Protein AF-A0A7Z9JI64-F1 (afdb_monomer_lite)

Secondary structure (DSSP, 8-state):
-PPPTTTTTSS--HHHHHHHHHHHHHT-SSS---HHHHHHHHHHHHHHS-S-HHHHHHHHHIIIIIHHHHHHHHHHHHHHHHHHHHTHHHHHHHHHHHHHHHHHHHHTPPEEPTTT--EE---HHHHHHHHGGGT--TTHHHHHHHHHHHHHHHHHHHTPPP-TTSSHHHHHHHHHHHHHHHHHHHHHHHH-----HHHHHHHHHHHHHHHHHH---HHHHHHHHHHHHHHTSS--

Sequence (236 aa):
RDEVEDEGMTGISTRFILKSIDAALADSTKNMITPLSIRDSLIRQVKEQIVSPEDRKFYLQFLQKVLHEEYLSILEKEITKAFVSAYEEQAESLFDNYLDHAEAYVNNTTLKDRVTSEDMRADENFLTSIEEQIGIKGSAKNSFRADITSYMFSKLRRGDVIDWRSYGPLKEAIESKLVASVRDISRIVTKSKSRDNKQQKKFNAMVQTLIDTYGYNEESAEEVIKFASNNLWRDS

pLDDT: mean 83.98, std 11.07, range [40.91, 94.81]

Structure (mmCIF, N/CA/C/O backbone):
data_AF-A0A7Z9JI64-F1
#
_entry.id   AF-A0A7Z9JI64-F1
#
loop_
_atom_site.group_PDB
_atom_site.id
_atom_site.type_symbol
_atom_site.label_atom_id
_atom_site.label_alt_id
_atom_site.label_comp_id
_atom_site.label_asym_id
_atom_site.label_entity_id
_atom_site.label_seq_id
_atom_site.pdbx_PDB_ins_code
_atom_site.Cartn_x
_atom_site.Cartn_y
_atom_site.Cartn_z
_atom_site.occupancy
_atom_site.B_iso_or_equiv
_atom_site.auth_seq_id
_atom_site.auth_comp_id
_atom_site.auth_asym_id
_atom_site.auth_atom_id
_atom_site.pdbx_PDB_model_num
ATOM 1 N N . ARG A 1 1 ? -7.236 10.425 -38.024 1.00 47.78 1 ARG A N 1
ATOM 2 C CA . ARG A 1 1 ? -6.033 10.481 -37.165 1.00 47.78 1 ARG A CA 1
ATOM 3 C C . ARG A 1 1 ? -4.912 10.547 -38.176 1.00 47.78 1 ARG A C 1
ATOM 5 O O . ARG A 1 1 ? -4.723 9.555 -38.862 1.00 47.78 1 ARG A O 1
ATOM 12 N N . ASP A 1 2 ? -4.387 11.742 -38.412 1.00 44.44 2 ASP A N 1
ATOM 13 C CA . ASP A 1 2 ? -3.496 11.996 -39.544 1.00 44.44 2 ASP A CA 1
ATOM 14 C C . ASP A 1 2 ? -2.087 11.532 -39.169 1.00 44.44 2 ASP A C 1
ATOM 16 O O . ASP A 1 2 ? -1.545 11.980 -38.159 1.00 44.44 2 ASP A O 1
ATOM 20 N N . GLU A 1 3 ? -1.561 10.571 -39.929 1.00 49.16 3 GLU A N 1
ATOM 21 C CA . GLU A 1 3 ? -0.177 10.092 -39.831 1.00 49.16 3 GLU A CA 1
ATOM 22 C C . GLU A 1 3 ? 0.767 11.232 -40.242 1.00 49.16 3 GLU A C 1
ATOM 24 O O . GLU A 1 3 ? 0.522 11.933 -41.227 1.00 49.16 3 GLU A O 1
ATOM 29 N N . VAL A 1 4 ? 1.825 11.454 -39.462 1.00 64.06 4 VAL A N 1
ATOM 30 C CA . VAL A 1 4 ? 2.818 12.510 -39.722 1.00 64.06 4 VAL A CA 1
ATOM 31 C C . VAL A 1 4 ? 3.946 11.917 -40.572 1.00 64.06 4 VAL A C 1
ATOM 33 O O . VAL A 1 4 ? 4.384 10.808 -40.288 1.00 64.06 4 VAL A O 1
ATOM 36 N N . GLU A 1 5 ? 4.448 12.637 -41.586 1.00 61.31 5 GLU A N 1
ATOM 37 C CA . GLU A 1 5 ? 5.467 12.133 -42.541 1.00 61.31 5 GLU A CA 1
ATOM 38 C C . GLU A 1 5 ? 6.738 11.550 -41.883 1.00 61.31 5 GLU A C 1
ATOM 40 O O . GLU A 1 5 ? 7.368 10.667 -42.460 1.00 61.31 5 GLU A O 1
ATOM 45 N N . ASP A 1 6 ? 7.082 11.981 -40.664 1.00 61.41 6 ASP A N 1
ATOM 46 C CA . ASP A 1 6 ? 8.259 11.521 -39.908 1.00 61.41 6 ASP A CA 1
ATOM 47 C C . ASP A 1 6 ? 7.942 10.497 -38.793 1.00 61.41 6 ASP A C 1
ATOM 49 O O . ASP A 1 6 ? 8.811 10.156 -37.978 1.00 61.41 6 ASP A O 1
ATOM 53 N N . GLU A 1 7 ? 6.707 9.990 -38.714 1.00 54.41 7 GLU A N 1
ATOM 54 C CA . GLU A 1 7 ? 6.295 9.014 -37.700 1.00 54.41 7 GLU A CA 1
ATOM 55 C C . GLU A 1 7 ? 7.088 7.700 -37.854 1.00 54.41 7 GLU A C 1
ATOM 57 O O . GLU A 1 7 ? 6.952 6.958 -38.824 1.00 54.41 7 GLU A O 1
ATOM 62 N N . GLY A 1 8 ? 7.972 7.415 -36.891 1.00 60.91 8 GLY A N 1
ATOM 63 C CA . GLY A 1 8 ? 8.815 6.212 -36.882 1.00 60.91 8 GLY A CA 1
ATOM 64 C C . GLY A 1 8 ? 10.199 6.353 -37.533 1.00 60.91 8 GLY A C 1
ATOM 65 O O . GLY A 1 8 ? 10.969 5.392 -37.491 1.00 60.91 8 GLY A O 1
ATOM 66 N N . MET A 1 9 ? 10.562 7.527 -38.072 1.00 67.56 9 MET A N 1
ATOM 67 C CA . MET A 1 9 ? 11.924 7.792 -38.580 1.00 67.56 9 MET A CA 1
ATOM 68 C C . MET A 1 9 ? 12.928 8.167 -37.477 1.00 67.56 9 MET A C 1
ATOM 70 O O . MET A 1 9 ? 14.139 8.151 -37.698 1.00 67.56 9 MET A O 1
ATOM 74 N N . THR A 1 10 ? 12.439 8.483 -36.276 1.00 69.12 10 THR A N 1
ATOM 75 C CA . THR A 1 10 ? 13.252 8.827 -35.103 1.00 69.12 10 THR A CA 1
ATOM 76 C C . THR A 1 10 ? 12.830 7.998 -33.888 1.00 69.12 10 THR A C 1
ATOM 78 O O . THR A 1 10 ? 11.684 7.561 -33.778 1.00 69.12 10 THR A O 1
ATOM 81 N N . GLY A 1 11 ? 13.765 7.756 -32.966 1.00 75.62 11 GLY A N 1
ATOM 82 C CA . GLY A 1 11 ? 13.495 7.041 -31.717 1.00 75.62 11 GLY A CA 1
ATOM 83 C C . GLY A 1 11 ? 13.843 5.549 -31.734 1.00 75.62 11 GLY A C 1
ATOM 84 O O . GLY A 1 11 ? 14.705 5.078 -32.478 1.00 75.62 11 GLY A O 1
ATOM 85 N N . ILE A 1 12 ? 13.202 4.798 -30.839 1.00 82.56 12 ILE A N 1
ATOM 86 C CA . ILE A 1 12 ? 13.441 3.365 -30.648 1.00 82.56 12 ILE A CA 1
ATOM 87 C C . ILE A 1 12 ? 12.521 2.550 -31.561 1.00 82.56 12 ILE A C 1
ATOM 89 O O . ILE A 1 12 ? 11.302 2.683 -31.512 1.00 82.56 12 ILE A O 1
ATOM 93 N N . SER A 1 13 ? 13.105 1.651 -32.358 1.00 85.94 13 SER A N 1
ATOM 94 C CA . SER A 1 13 ? 12.326 0.756 -33.224 1.00 85.94 13 SER A CA 1
ATOM 95 C C . SER A 1 13 ? 11.484 -0.250 -32.426 1.00 85.94 13 SER A C 1
ATOM 97 O O . SER A 1 13 ? 11.919 -0.774 -31.399 1.00 85.94 13 SER A O 1
ATOM 99 N N . THR A 1 14 ? 10.322 -0.631 -32.953 1.00 85.94 14 THR A N 1
ATOM 100 C CA . THR A 1 14 ? 9.494 -1.717 -32.391 1.00 85.94 14 THR A CA 1
ATOM 101 C C . THR A 1 14 ? 10.257 -3.041 -32.300 1.00 85.94 14 THR A C 1
ATOM 103 O O . THR A 1 14 ? 10.120 -3.777 -31.325 1.00 85.94 14 THR A O 1
ATOM 106 N N . ARG A 1 15 ? 11.142 -3.318 -33.268 1.00 87.56 15 ARG A N 1
ATOM 107 C CA . ARG A 1 15 ? 12.036 -4.486 -33.255 1.00 87.56 15 ARG A CA 1
ATOM 108 C C . ARG A 1 15 ? 12.973 -4.490 -32.051 1.00 87.56 15 ARG A C 1
ATOM 110 O O . ARG A 1 15 ? 13.245 -5.554 -31.500 1.00 87.56 15 ARG A O 1
ATOM 117 N N . PHE A 1 16 ? 13.477 -3.323 -31.653 1.00 89.38 16 PHE A N 1
ATOM 118 C CA . PHE A 1 16 ? 14.296 -3.205 -30.452 1.00 89.38 16 PHE A CA 1
ATOM 119 C C . PHE A 1 16 ? 13.489 -3.588 -29.209 1.00 89.38 16 PHE A C 1
ATOM 121 O O . PHE A 1 16 ? 13.980 -4.372 -28.407 1.00 89.38 16 PHE A O 1
ATOM 128 N N . ILE A 1 17 ? 12.242 -3.118 -29.091 1.00 90.62 17 ILE A N 1
ATOM 129 C CA . ILE A 1 17 ? 11.358 -3.465 -27.966 1.00 90.62 17 ILE A CA 1
ATOM 130 C C . ILE A 1 17 ? 11.049 -4.967 -27.929 1.00 90.62 17 ILE A C 1
ATOM 132 O O . ILE A 1 17 ? 11.106 -5.571 -26.862 1.00 90.62 17 ILE A O 1
ATOM 136 N N . LEU A 1 18 ? 10.785 -5.595 -29.078 1.00 91.69 18 LEU A N 1
ATOM 137 C CA . LEU A 1 18 ? 10.570 -7.045 -29.144 1.00 91.69 18 LEU A CA 1
ATOM 138 C C . LEU A 1 18 ? 11.818 -7.816 -28.703 1.00 91.69 18 LEU A C 1
ATOM 140 O O . LEU A 1 18 ? 11.726 -8.686 -27.846 1.00 91.69 18 LEU A O 1
ATOM 144 N N . LYS A 1 19 ? 13.004 -7.420 -29.178 1.00 91.88 19 LYS A N 1
ATOM 145 C CA . LYS A 1 19 ? 14.276 -8.019 -28.747 1.00 91.88 19 LYS A CA 1
ATOM 146 C C . LYS A 1 19 ? 14.544 -7.798 -27.250 1.00 91.88 19 LYS A C 1
ATOM 148 O O . LYS A 1 19 ? 15.042 -8.695 -26.574 1.00 91.88 19 LYS A O 1
ATOM 153 N N . SER A 1 20 ? 14.202 -6.610 -26.746 1.00 91.75 20 SER A N 1
ATOM 154 C CA . SER A 1 20 ? 13.824 -6.273 -25.360 1.00 91.75 20 SER A CA 1
ATOM 155 C C . SER A 1 20 ? 13.262 -7.445 -24.568 1.00 91.75 20 SER A C 1
ATOM 157 O O . SER A 1 20 ? 13.879 -8.004 -23.656 1.00 91.75 20 SER A O 1
ATOM 159 N N . ILE A 1 21 ? 12.044 -7.781 -24.967 1.00 91.94 21 ILE A N 1
ATOM 160 C CA . ILE A 1 21 ? 11.158 -8.731 -24.310 1.00 91.94 21 ILE A CA 1
ATOM 161 C C . ILE A 1 21 ? 11.648 -10.165 -24.516 1.00 91.94 21 ILE A C 1
ATOM 163 O O . ILE A 1 21 ? 11.719 -10.913 -23.547 1.00 91.94 21 ILE A O 1
ATOM 167 N N . ASP A 1 22 ? 12.072 -10.531 -25.725 1.00 92.38 22 ASP A N 1
ATOM 168 C CA . ASP A 1 22 ? 12.595 -11.866 -26.035 1.00 92.38 22 ASP A CA 1
ATOM 169 C C . ASP A 1 22 ? 13.825 -12.202 -25.189 1.00 92.38 22 ASP A C 1
ATOM 171 O O . ASP A 1 22 ? 13.952 -13.309 -24.673 1.00 92.38 22 ASP A O 1
ATOM 175 N N . ALA A 1 23 ? 14.721 -11.232 -24.991 1.00 90.94 23 ALA A N 1
ATOM 176 C CA . ALA A 1 23 ? 15.869 -11.418 -24.113 1.00 90.94 23 ALA A CA 1
ATOM 177 C C . ALA A 1 23 ? 15.450 -11.560 -22.642 1.00 90.94 23 ALA A C 1
ATOM 179 O O . ALA A 1 23 ? 16.043 -12.356 -21.922 1.00 90.94 23 ALA A O 1
ATOM 180 N N . ALA A 1 24 ? 14.422 -10.828 -22.196 1.00 92.25 24 ALA A N 1
ATOM 181 C CA . ALA A 1 24 ? 13.887 -10.982 -20.842 1.00 92.25 24 ALA A CA 1
ATOM 182 C C . ALA A 1 24 ? 13.234 -12.361 -20.640 1.00 92.25 24 ALA A C 1
ATOM 184 O O . ALA A 1 24 ? 13.367 -12.946 -19.569 1.00 92.25 24 ALA A O 1
ATOM 185 N N . LEU A 1 25 ? 12.561 -12.888 -21.669 1.00 90.44 25 LEU A N 1
ATOM 186 C CA . LEU A 1 25 ? 11.998 -14.239 -21.679 1.00 90.44 25 LEU A CA 1
ATOM 187 C C . LEU A 1 25 ? 13.098 -15.302 -21.635 1.00 90.44 25 LEU A C 1
ATOM 189 O O . LEU A 1 25 ? 13.006 -16.233 -20.843 1.00 90.44 25 LEU A O 1
ATOM 193 N N . ALA A 1 26 ? 14.141 -15.152 -22.453 1.00 90.38 26 ALA A N 1
ATOM 194 C CA . ALA A 1 26 ? 15.251 -16.100 -22.521 1.00 90.38 26 ALA A CA 1
ATOM 195 C C . ALA A 1 26 ? 16.081 -16.148 -21.227 1.00 90.38 26 ALA A C 1
ATOM 197 O O . ALA A 1 26 ? 16.537 -17.219 -20.835 1.00 90.38 26 ALA A O 1
ATOM 198 N N . ASP A 1 27 ? 16.258 -15.003 -20.564 1.00 87.81 27 ASP A N 1
ATOM 199 C CA . ASP A 1 27 ? 16.985 -14.908 -19.294 1.00 87.81 27 ASP A CA 1
ATOM 200 C C . ASP A 1 27 ? 16.139 -15.336 -18.086 1.00 87.81 27 ASP A C 1
ATOM 202 O O . ASP A 1 27 ? 16.668 -15.478 -16.978 1.00 87.81 27 ASP A O 1
ATOM 206 N N . SER A 1 28 ? 14.827 -15.523 -18.263 1.00 86.81 28 SER A N 1
ATOM 207 C CA . SER A 1 28 ? 13.965 -15.890 -17.151 1.00 86.81 28 SER A CA 1
ATOM 208 C C . SER A 1 28 ? 14.228 -17.324 -16.702 1.00 86.81 28 SER A C 1
ATOM 210 O O . SER A 1 28 ? 14.106 -18.283 -17.460 1.00 86.81 28 SER A O 1
ATOM 212 N N . THR A 1 29 ? 14.569 -17.478 -15.424 1.00 82.75 29 THR A N 1
ATOM 213 C CA . THR A 1 29 ? 14.711 -18.789 -14.771 1.00 82.75 29 THR A CA 1
ATOM 214 C C . THR A 1 29 ? 13.368 -19.385 -14.360 1.00 82.75 29 THR A C 1
ATOM 216 O O . THR A 1 29 ? 13.291 -20.563 -14.013 1.00 82.75 29 THR A O 1
ATOM 219 N N . LYS A 1 30 ? 12.318 -18.565 -14.392 1.00 77.69 30 LYS A N 1
ATOM 220 C CA . LYS A 1 30 ? 10.943 -18.917 -14.064 1.00 77.69 30 LYS A CA 1
ATOM 221 C C . LYS A 1 30 ? 10.130 -18.907 -15.356 1.00 77.69 30 LYS A C 1
ATOM 223 O O . LYS A 1 30 ? 10.453 -18.172 -16.284 1.00 77.69 30 LYS A O 1
ATOM 228 N N . ASN A 1 31 ? 9.045 -19.671 -15.438 1.00 83.62 31 ASN A N 1
ATOM 229 C CA . ASN A 1 31 ? 8.198 -19.708 -16.641 1.00 83.62 31 ASN A CA 1
ATOM 230 C C . ASN A 1 31 ? 7.284 -18.464 -16.763 1.00 83.62 31 ASN A C 1
ATOM 232 O O . ASN A 1 31 ? 6.094 -18.569 -17.051 1.00 83.62 31 ASN A O 1
ATOM 236 N N . MET A 1 32 ? 7.827 -17.284 -16.460 1.00 87.12 32 MET A N 1
ATOM 237 C CA . MET A 1 32 ? 7.143 -15.996 -16.449 1.00 87.12 32 MET A CA 1
ATOM 238 C C . MET A 1 32 ? 8.140 -14.848 -16.637 1.00 87.12 32 MET A C 1
ATOM 240 O O . MET A 1 32 ? 9.331 -15.004 -16.382 1.00 87.12 32 MET A O 1
ATOM 244 N N . ILE A 1 33 ? 7.647 -13.674 -17.022 1.00 89.62 33 ILE A N 1
ATOM 245 C CA . ILE A 1 33 ? 8.402 -12.414 -17.011 1.00 89.62 33 ILE A CA 1
ATOM 246 C C . ILE A 1 33 ? 7.640 -11.375 -16.199 1.00 89.62 33 ILE A C 1
ATOM 248 O O . ILE A 1 33 ? 6.411 -11.388 -16.162 1.00 89.62 33 ILE A O 1
ATOM 252 N N . THR A 1 34 ? 8.371 -10.470 -15.557 1.00 88.44 34 THR A N 1
ATOM 253 C CA . THR A 1 34 ? 7.808 -9.391 -14.745 1.00 88.44 34 THR A CA 1
ATOM 254 C C . THR A 1 34 ? 8.159 -8.040 -15.376 1.00 88.44 34 THR A C 1
ATOM 256 O O . THR A 1 34 ? 9.132 -7.938 -16.130 1.00 88.44 34 THR A O 1
ATOM 259 N N . PRO A 1 35 ? 7.420 -6.957 -15.076 1.00 89.81 35 PRO A N 1
ATOM 260 C CA . PRO A 1 35 ? 7.798 -5.616 -15.534 1.00 89.81 35 PRO A CA 1
ATOM 261 C C . PRO A 1 35 ? 9.238 -5.231 -15.150 1.00 89.81 35 PRO A C 1
ATOM 263 O O . PRO A 1 35 ? 9.902 -4.490 -15.875 1.00 89.81 35 PRO A O 1
ATOM 266 N N . LEU A 1 36 ? 9.748 -5.789 -14.045 1.00 88.38 36 LEU A N 1
ATOM 267 C CA . LEU A 1 36 ? 11.132 -5.641 -13.601 1.00 88.38 36 LEU A CA 1
ATOM 268 C C . LEU A 1 36 ? 12.123 -6.286 -14.570 1.00 88.38 36 LEU A C 1
ATOM 270 O O . LEU A 1 36 ? 13.056 -5.614 -15.010 1.0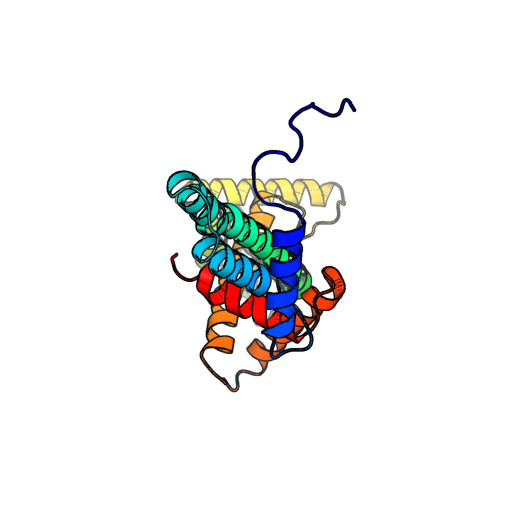0 88.38 36 LEU A O 1
ATOM 274 N N . SER A 1 37 ? 11.900 -7.548 -14.953 1.00 90.06 37 SER A N 1
ATOM 275 C CA . SER A 1 37 ? 12.798 -8.241 -15.883 1.00 90.06 37 SER A CA 1
ATOM 276 C C . SER A 1 37 ? 12.807 -7.582 -17.265 1.00 90.06 37 SER A C 1
ATOM 278 O O . SER A 1 37 ? 13.867 -7.434 -17.878 1.00 90.06 37 SER A O 1
ATOM 280 N N . ILE A 1 38 ? 11.652 -7.091 -17.729 1.00 92.50 38 ILE A N 1
ATOM 281 C CA . ILE A 1 38 ? 11.550 -6.325 -18.979 1.00 92.50 38 ILE A CA 1
ATOM 282 C C . ILE A 1 38 ? 12.340 -5.014 -18.876 1.00 92.50 38 ILE A C 1
ATOM 284 O O . ILE A 1 38 ? 13.138 -4.709 -19.765 1.00 92.50 38 ILE A O 1
ATOM 288 N N . ARG A 1 39 ? 12.161 -4.243 -17.794 1.00 92.69 39 ARG A N 1
ATOM 289 C CA . ARG A 1 39 ? 12.887 -2.983 -17.572 1.00 92.69 39 ARG A CA 1
ATOM 290 C C . ARG A 1 39 ? 14.399 -3.199 -17.535 1.00 92.69 39 ARG A C 1
ATOM 292 O O . ARG A 1 39 ? 15.131 -2.438 -18.167 1.00 92.69 39 ARG A O 1
ATOM 299 N N . ASP A 1 40 ? 14.870 -4.221 -16.831 1.00 91.81 40 ASP A N 1
ATOM 300 C CA . ASP A 1 40 ? 16.301 -4.513 -16.726 1.00 91.81 40 ASP A CA 1
ATOM 301 C C . ASP A 1 40 ? 16.888 -4.942 -18.078 1.00 91.81 40 ASP A C 1
ATOM 303 O O . ASP A 1 40 ? 17.967 -4.476 -18.463 1.00 91.81 40 ASP A O 1
ATOM 307 N N . SER A 1 41 ? 16.141 -5.737 -18.855 1.00 93.69 41 SER A N 1
ATOM 308 C CA . SER A 1 41 ? 16.514 -6.087 -20.229 1.00 93.69 41 SER A CA 1
ATOM 309 C C . SER A 1 41 ? 16.588 -4.853 -21.136 1.00 93.69 41 SER A C 1
ATOM 311 O O . SER A 1 41 ? 17.581 -4.680 -21.846 1.00 93.69 41 SER A O 1
ATOM 313 N N . LEU A 1 42 ? 15.604 -3.946 -21.064 1.00 93.75 42 LEU A N 1
ATOM 314 C CA . LEU A 1 42 ? 15.610 -2.678 -21.805 1.00 93.75 42 LEU A CA 1
ATOM 315 C C . LEU A 1 42 ? 16.832 -1.826 -21.440 1.00 93.75 42 LEU A C 1
ATOM 317 O O . LEU A 1 42 ? 17.543 -1.356 -22.325 1.00 93.75 42 LEU A O 1
ATOM 321 N N . ILE A 1 43 ? 17.131 -1.664 -20.147 1.00 93.38 43 ILE A N 1
ATOM 322 C CA . ILE A 1 43 ? 18.295 -0.893 -19.684 1.00 93.38 43 ILE A CA 1
ATOM 323 C C . ILE A 1 43 ? 19.598 -1.492 -20.222 1.00 93.38 43 ILE A C 1
ATOM 325 O O . ILE A 1 43 ? 20.474 -0.747 -20.669 1.00 93.38 43 ILE A O 1
ATOM 329 N N . ARG A 1 44 ? 19.748 -2.822 -20.181 1.00 92.81 44 ARG A N 1
ATOM 330 C CA . ARG A 1 44 ? 20.924 -3.512 -20.728 1.00 92.81 44 ARG A CA 1
ATOM 331 C C . ARG A 1 44 ? 21.058 -3.257 -22.229 1.00 92.81 44 ARG A C 1
ATOM 333 O O . ARG A 1 44 ? 22.118 -2.827 -22.673 1.00 92.81 44 ARG A O 1
ATOM 340 N N . GLN A 1 45 ? 19.983 -3.436 -22.992 1.00 91.44 45 GLN A N 1
ATOM 341 C CA . GLN A 1 45 ? 20.030 -3.276 -24.445 1.00 91.44 45 GLN A CA 1
ATOM 342 C C . GLN A 1 45 ? 20.250 -1.822 -24.879 1.00 91.44 45 GLN A C 1
ATOM 344 O O . GLN A 1 45 ? 20.990 -1.590 -25.831 1.00 91.44 45 GLN A O 1
ATOM 349 N N . VAL A 1 46 ? 19.708 -0.831 -24.159 1.00 91.94 46 VAL A N 1
ATOM 350 C CA . VAL A 1 46 ? 19.971 0.595 -24.441 1.00 91.94 46 VAL A CA 1
ATOM 351 C C . VAL A 1 46 ? 21.452 0.937 -24.239 1.00 91.94 46 VAL A C 1
ATOM 353 O O . VAL A 1 46 ? 22.010 1.730 -24.998 1.00 91.94 46 VAL A O 1
ATOM 356 N N . LYS A 1 47 ? 22.130 0.332 -23.251 1.00 89.56 47 LYS A N 1
ATOM 357 C CA . LYS A 1 47 ? 23.577 0.543 -23.039 1.00 89.56 47 LYS A CA 1
ATOM 358 C C . LYS A 1 47 ? 24.421 0.030 -24.206 1.00 89.56 47 LYS A C 1
ATOM 360 O O . LYS A 1 47 ? 25.451 0.631 -24.510 1.00 89.56 47 LYS A O 1
ATOM 365 N N . GLU A 1 48 ? 23.986 -1.056 -24.835 1.00 87.75 48 GLU A N 1
ATOM 366 C CA . GLU A 1 48 ? 24.666 -1.707 -25.961 1.00 87.75 48 GLU A CA 1
ATOM 367 C C . GLU A 1 48 ? 24.269 -1.116 -27.324 1.00 87.75 48 GLU A C 1
ATOM 369 O O . GLU A 1 48 ? 24.952 -1.338 -28.324 1.00 87.75 48 GLU A O 1
ATOM 374 N N . GLN A 1 49 ? 23.183 -0.344 -27.383 1.00 83.88 49 GLN A N 1
ATOM 375 C CA . GLN A 1 49 ? 22.650 0.201 -28.625 1.00 83.88 49 GLN A CA 1
ATOM 376 C C . GLN A 1 49 ? 23.560 1.278 -29.227 1.00 83.88 49 GLN A C 1
ATOM 378 O O . GLN A 1 49 ? 24.022 2.196 -28.546 1.00 83.88 49 GLN A O 1
ATOM 383 N N . ILE A 1 50 ? 23.761 1.219 -30.543 1.00 80.56 50 ILE A N 1
ATOM 384 C CA . ILE A 1 50 ? 24.479 2.246 -31.303 1.00 80.56 50 ILE A CA 1
ATOM 385 C C . ILE A 1 50 ? 23.507 3.401 -31.590 1.00 80.56 50 ILE A C 1
ATOM 387 O O . ILE A 1 50 ? 22.746 3.358 -32.550 1.00 80.56 50 ILE A O 1
ATOM 391 N N . VAL A 1 51 ? 23.508 4.406 -30.716 1.00 83.38 51 VAL A N 1
ATOM 392 C CA . VAL A 1 51 ? 22.752 5.669 -30.813 1.00 83.38 51 VAL A CA 1
ATOM 393 C C . VAL A 1 51 ? 23.648 6.819 -30.353 1.00 83.38 51 VAL A C 1
ATOM 395 O O . VAL A 1 51 ? 24.731 6.568 -29.812 1.00 83.38 51 VAL A O 1
ATOM 398 N N . SER A 1 52 ? 23.210 8.066 -30.547 1.00 87.94 52 SER A N 1
ATOM 399 C CA . SER A 1 52 ? 23.939 9.228 -30.033 1.00 87.94 52 SER A CA 1
ATOM 400 C C . SER A 1 52 ? 24.126 9.132 -28.503 1.00 87.94 52 SER A C 1
ATOM 402 O O . SER A 1 52 ? 23.277 8.557 -27.803 1.00 87.94 52 SER A O 1
ATOM 404 N N . PRO A 1 53 ? 25.236 9.651 -27.946 1.00 87.69 53 PRO A N 1
ATOM 405 C CA . PRO A 1 53 ? 25.439 9.704 -26.498 1.00 87.69 53 PRO A CA 1
ATOM 406 C C . PRO A 1 53 ? 24.305 10.430 -25.757 1.00 87.69 53 PRO A C 1
ATOM 408 O O . PRO A 1 53 ? 23.926 10.022 -24.655 1.00 87.69 53 PRO A O 1
ATOM 411 N N . GLU A 1 54 ? 23.754 11.476 -26.370 1.00 89.62 54 GLU A N 1
ATOM 412 C CA . GLU A 1 54 ? 22.646 12.277 -25.860 1.00 89.62 54 GLU A CA 1
ATOM 413 C C . GLU A 1 54 ? 21.364 11.443 -25.745 1.00 89.62 54 GLU A C 1
ATOM 415 O O . GLU A 1 54 ? 20.781 11.365 -24.658 1.00 89.62 54 GLU A O 1
ATOM 420 N N . ASP A 1 55 ? 20.978 10.742 -26.815 1.00 88.56 55 ASP A N 1
ATOM 421 C CA . ASP A 1 55 ? 19.780 9.894 -26.831 1.00 88.56 55 ASP A CA 1
ATOM 422 C C . ASP A 1 55 ? 19.923 8.723 -25.861 1.00 88.56 55 ASP A C 1
ATOM 424 O O . ASP A 1 55 ? 19.006 8.418 -25.098 1.00 88.56 55 ASP A O 1
ATOM 428 N N . ARG A 1 56 ? 21.106 8.092 -25.812 1.00 90.25 56 ARG A N 1
ATOM 429 C CA . ARG A 1 56 ? 21.379 7.009 -24.857 1.00 90.25 56 ARG A CA 1
ATOM 430 C C . ARG A 1 56 ? 21.164 7.477 -23.423 1.00 90.25 56 ARG A C 1
ATOM 432 O O . ARG A 1 56 ? 20.537 6.774 -22.629 1.00 90.25 56 ARG A O 1
ATOM 439 N N . LYS A 1 57 ? 21.696 8.652 -23.078 1.00 91.81 57 LYS A N 1
ATOM 440 C CA . LYS A 1 57 ? 21.543 9.236 -21.743 1.00 91.81 57 LYS A CA 1
ATOM 441 C C . LYS A 1 57 ? 20.074 9.520 -21.441 1.00 91.81 57 LYS A C 1
ATOM 443 O O . LYS A 1 57 ? 19.619 9.184 -20.348 1.00 91.81 57 LYS A O 1
ATOM 448 N N . PHE A 1 58 ? 19.344 10.081 -22.402 1.00 92.00 58 PHE A N 1
ATOM 449 C CA . PHE A 1 58 ? 17.917 10.352 -22.275 1.00 92.00 58 PHE A CA 1
ATOM 450 C C . PHE A 1 58 ? 17.105 9.070 -22.027 1.00 92.00 58 PHE A C 1
ATOM 452 O O . PHE A 1 58 ? 16.370 8.995 -21.042 1.00 92.00 58 PHE A O 1
ATOM 459 N N . TYR A 1 59 ? 17.293 8.022 -22.836 1.00 91.75 59 TYR A N 1
ATOM 460 C CA . TYR A 1 59 ? 16.583 6.749 -22.668 1.00 91.75 59 TYR A CA 1
ATOM 461 C C . TYR A 1 59 ? 16.904 6.070 -21.337 1.00 91.75 59 TYR A C 1
ATOM 463 O O . TYR A 1 59 ? 16.003 5.579 -20.656 1.00 91.75 59 TYR A O 1
ATOM 471 N N . LEU A 1 60 ? 18.176 6.066 -20.924 1.00 92.81 60 LEU A N 1
ATOM 472 C CA . LEU A 1 60 ? 18.562 5.504 -19.630 1.00 92.81 60 LEU A CA 1
ATOM 473 C C . LEU A 1 60 ? 17.935 6.278 -18.473 1.00 92.81 60 LEU A C 1
ATOM 475 O O . LEU A 1 60 ? 17.439 5.650 -17.541 1.00 92.81 60 LEU A O 1
ATOM 479 N N . GLN A 1 61 ? 17.913 7.610 -18.536 1.00 94.38 61 GLN A N 1
ATOM 480 C CA . GLN A 1 61 ? 17.249 8.433 -17.528 1.00 94.38 61 GLN A CA 1
ATOM 481 C C . GLN A 1 61 ? 15.746 8.137 -17.471 1.00 94.38 61 GLN A C 1
ATOM 483 O O . GLN A 1 61 ? 15.200 7.973 -16.380 1.00 94.38 61 GLN A O 1
ATOM 488 N N . PHE A 1 62 ? 15.088 8.024 -18.624 1.00 93.50 62 PHE A N 1
ATOM 489 C CA . PHE A 1 62 ? 13.669 7.694 -18.700 1.00 93.50 62 PHE A CA 1
ATOM 490 C C . PHE A 1 62 ? 13.367 6.326 -18.067 1.00 93.50 62 PHE A C 1
ATOM 492 O O . PHE A 1 62 ? 12.531 6.235 -17.171 1.00 93.50 62 PHE A O 1
ATOM 499 N N . LEU A 1 63 ? 14.091 5.272 -18.459 1.00 92.69 63 LEU A N 1
ATOM 500 C CA . LEU A 1 63 ? 13.882 3.914 -17.940 1.00 92.69 63 LEU A CA 1
ATOM 501 C C . LEU A 1 63 ? 14.236 3.785 -16.452 1.00 92.69 63 LEU A C 1
ATOM 503 O O . LEU A 1 63 ? 13.559 3.083 -15.696 1.00 92.69 63 LEU A O 1
ATOM 507 N N . GLN A 1 64 ? 15.324 4.425 -16.020 1.00 92.00 64 GLN A N 1
ATOM 508 C CA . GLN A 1 64 ? 15.816 4.281 -14.652 1.00 92.00 64 GLN A CA 1
ATOM 509 C C . GLN A 1 64 ? 15.024 5.111 -13.654 1.00 92.00 64 GLN A C 1
ATOM 511 O O . GLN A 1 64 ? 14.860 4.646 -12.529 1.00 92.00 64 GLN A O 1
ATOM 516 N N . LYS A 1 65 ? 14.539 6.288 -14.065 1.00 91.38 65 LYS A N 1
ATOM 517 C CA . LYS A 1 65 ? 13.831 7.224 -13.195 1.00 91.38 65 LYS A CA 1
ATOM 518 C C . LYS A 1 65 ? 12.332 7.229 -13.466 1.00 91.38 65 LYS A C 1
ATOM 520 O O . LYS A 1 65 ? 11.584 6.707 -12.655 1.00 91.38 65 LYS A O 1
ATOM 525 N N . VAL A 1 66 ? 11.908 7.741 -14.620 1.00 93.50 66 VAL A N 1
ATOM 526 C CA . VAL A 1 66 ? 10.484 7.989 -14.917 1.00 93.50 66 VAL A CA 1
ATOM 527 C C . VAL A 1 66 ? 9.676 6.692 -14.902 1.00 93.50 66 VAL A C 1
ATOM 529 O O . VAL A 1 66 ? 8.715 6.570 -14.153 1.00 93.50 66 VAL A O 1
ATOM 532 N N . LEU A 1 67 ? 10.105 5.687 -15.671 1.00 92.50 67 LEU A N 1
ATOM 533 C CA . LEU A 1 67 ? 9.421 4.391 -15.724 1.00 92.50 67 LEU A CA 1
ATOM 534 C C . LEU A 1 67 ? 9.449 3.671 -14.368 1.00 92.50 67 LEU A C 1
ATOM 536 O O . LEU A 1 67 ? 8.514 2.958 -14.018 1.00 92.50 67 LEU A O 1
ATOM 540 N N . HIS A 1 68 ? 10.534 3.836 -13.611 1.00 89.19 68 HIS A N 1
ATOM 541 C CA . HIS A 1 68 ? 10.680 3.210 -12.303 1.00 89.19 68 HIS A CA 1
ATOM 542 C C . HIS A 1 68 ? 9.745 3.828 -11.263 1.00 89.19 68 HIS A C 1
ATOM 544 O O . HIS A 1 68 ? 9.063 3.089 -10.565 1.00 89.19 68 HIS A O 1
ATOM 550 N N . GLU A 1 69 ? 9.691 5.159 -11.187 1.00 90.50 69 GLU A N 1
ATOM 551 C CA . GLU A 1 69 ? 8.790 5.902 -10.301 1.00 90.50 69 GLU A CA 1
ATOM 552 C C . GLU A 1 69 ? 7.322 5.582 -10.621 1.00 90.50 69 GLU A C 1
ATOM 554 O O . GLU A 1 69 ? 6.547 5.292 -9.710 1.00 90.50 69 GLU A O 1
ATOM 559 N N . GLU A 1 70 ? 6.955 5.527 -11.906 1.00 92.00 70 GLU A N 1
ATOM 560 C CA . GLU A 1 70 ? 5.596 5.159 -12.322 1.00 92.00 70 GLU A CA 1
ATOM 561 C C . GLU A 1 70 ? 5.247 3.721 -11.913 1.00 92.00 70 GLU A C 1
ATOM 563 O O . GLU A 1 70 ? 4.189 3.467 -11.336 1.00 92.00 70 GLU A O 1
ATOM 568 N N . TYR A 1 71 ? 6.162 2.773 -12.138 1.00 91.00 71 TYR A N 1
ATOM 569 C CA . TYR A 1 71 ? 5.956 1.387 -11.724 1.00 91.00 71 TYR A CA 1
ATOM 570 C C . TYR A 1 71 ? 5.817 1.250 -10.203 1.00 91.00 71 TYR A C 1
ATOM 572 O O . TYR A 1 71 ? 4.957 0.508 -9.733 1.00 91.00 71 TYR A O 1
ATOM 580 N N . LEU A 1 72 ? 6.612 1.991 -9.423 1.00 88.44 72 LEU A N 1
ATOM 581 C CA . LEU A 1 72 ? 6.472 2.023 -7.967 1.00 88.44 72 LEU A CA 1
ATOM 582 C C . LEU A 1 72 ? 5.089 2.541 -7.548 1.00 88.44 72 LEU A C 1
ATOM 584 O O . LEU A 1 72 ? 4.469 1.928 -6.684 1.00 88.44 72 LEU A O 1
ATOM 588 N N . SER A 1 73 ? 4.572 3.595 -8.190 1.00 87.88 73 SER A N 1
ATOM 589 C CA . SER A 1 73 ? 3.228 4.116 -7.899 1.00 87.88 73 SER A CA 1
ATOM 590 C C . SER A 1 73 ? 2.122 3.100 -8.205 1.00 87.88 73 SER A C 1
ATOM 592 O O . SER A 1 73 ? 1.157 2.987 -7.445 1.00 87.88 73 SER A O 1
ATOM 594 N N . ILE A 1 74 ? 2.251 2.343 -9.300 1.00 89.56 74 ILE A N 1
ATOM 595 C CA . ILE A 1 74 ? 1.316 1.259 -9.634 1.00 89.56 74 ILE A CA 1
ATOM 596 C C . ILE A 1 74 ? 1.367 0.181 -8.549 1.00 89.56 74 ILE A C 1
ATOM 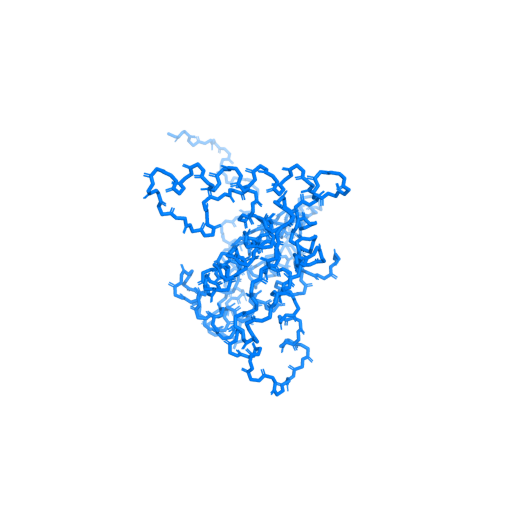598 O O . ILE A 1 74 ? 0.333 -0.151 -7.970 1.00 89.56 74 ILE A O 1
ATOM 602 N N . LEU A 1 75 ? 2.566 -0.306 -8.215 1.00 86.81 75 LEU A N 1
ATOM 603 C CA . LEU A 1 75 ? 2.742 -1.342 -7.199 1.00 86.81 75 LEU A CA 1
ATOM 604 C C . LEU A 1 75 ? 2.200 -0.929 -5.833 1.00 86.81 75 LEU A C 1
ATOM 606 O O . LEU A 1 75 ? 1.550 -1.729 -5.165 1.00 86.81 75 LEU A O 1
ATOM 610 N N . GLU A 1 76 ? 2.444 0.311 -5.415 1.00 83.38 76 GLU A N 1
ATOM 611 C CA . GLU A 1 76 ? 1.935 0.836 -4.153 1.00 83.38 76 GLU A CA 1
ATOM 612 C C . GLU A 1 76 ? 0.406 0.767 -4.099 1.00 83.38 76 GLU A C 1
ATOM 614 O O . GLU A 1 76 ? -0.153 0.270 -3.120 1.00 83.38 76 GLU A O 1
ATOM 619 N N . LYS A 1 77 ? -0.277 1.195 -5.167 1.00 82.94 77 LYS A N 1
ATOM 620 C CA . LYS A 1 77 ? -1.745 1.164 -5.254 1.00 82.94 77 LYS A CA 1
ATOM 621 C C . LYS A 1 77 ? -2.290 -0.261 -5.249 1.00 82.94 77 LYS A C 1
ATOM 623 O O . LYS A 1 77 ? -3.262 -0.534 -4.544 1.00 82.94 77 LYS A O 1
ATOM 628 N N . GLU A 1 78 ? -1.689 -1.160 -6.025 1.00 84.88 78 GLU A N 1
ATOM 629 C CA . GLU A 1 78 ? -2.139 -2.551 -6.129 1.00 84.88 78 GLU A CA 1
ATOM 630 C C . GLU A 1 78 ? -1.946 -3.309 -4.817 1.00 84.88 78 GLU A C 1
ATOM 632 O O . GLU A 1 78 ? -2.895 -3.904 -4.309 1.00 84.88 78 GLU A O 1
ATOM 637 N N . ILE A 1 79 ? -0.754 -3.224 -4.221 1.00 80.31 79 ILE A N 1
ATOM 638 C CA . ILE A 1 79 ? -0.441 -3.895 -2.955 1.00 80.31 79 ILE A CA 1
ATOM 639 C C . ILE A 1 79 ? -1.295 -3.325 -1.823 1.00 80.31 79 ILE A C 1
ATOM 641 O O . ILE A 1 79 ? -1.846 -4.093 -1.036 1.00 80.31 79 ILE A O 1
ATOM 645 N N . THR A 1 80 ? -1.456 -2.000 -1.755 1.00 76.44 80 THR A N 1
ATOM 646 C CA . THR A 1 80 ? -2.296 -1.357 -0.735 1.00 76.44 80 THR A CA 1
ATOM 647 C C . THR A 1 80 ? -3.736 -1.836 -0.835 1.00 76.44 80 THR A C 1
ATOM 649 O O . THR A 1 80 ? -4.320 -2.245 0.165 1.00 76.44 80 THR A O 1
ATOM 652 N N . LYS A 1 81 ? -4.312 -1.852 -2.039 1.00 77.62 81 LYS A N 1
ATOM 653 C CA . LYS A 1 81 ? -5.703 -2.266 -2.229 1.00 77.62 81 LYS A CA 1
ATOM 654 C C . LYS A 1 81 ? -5.898 -3.768 -2.006 1.00 77.62 81 LYS A C 1
ATOM 656 O O . LYS A 1 81 ? -6.847 -4.144 -1.323 1.00 77.62 81 LYS A O 1
ATOM 661 N N . ALA A 1 82 ? -4.990 -4.613 -2.499 1.00 77.56 82 ALA A N 1
ATOM 662 C CA . ALA A 1 82 ? -5.007 -6.049 -2.217 1.00 77.56 82 ALA A CA 1
ATOM 663 C C . ALA A 1 82 ? -4.922 -6.327 -0.707 1.00 77.56 82 ALA A C 1
ATOM 665 O O . ALA A 1 82 ? -5.615 -7.201 -0.182 1.00 77.56 82 ALA A O 1
ATOM 666 N N . PHE A 1 83 ? -4.112 -5.547 0.012 1.00 74.12 83 PHE A N 1
ATOM 667 C CA . PHE A 1 83 ? -4.023 -5.650 1.457 1.00 74.12 83 PHE A CA 1
ATOM 668 C C . PHE A 1 83 ? -5.312 -5.205 2.141 1.00 74.12 83 PHE A C 1
ATOM 670 O O . PHE A 1 83 ? -5.876 -5.961 2.915 1.00 74.12 83 PHE A O 1
ATOM 677 N N . VAL A 1 84 ? -5.829 -4.017 1.848 1.00 70.50 84 VAL A N 1
ATOM 678 C CA . VAL A 1 84 ? -7.075 -3.534 2.462 1.00 70.50 84 VAL A CA 1
ATOM 679 C C . VAL A 1 84 ? -8.207 -4.549 2.288 1.00 70.50 84 VAL A C 1
ATOM 681 O O . VAL A 1 84 ? -8.900 -4.852 3.254 1.00 70.50 84 VAL A O 1
ATOM 684 N N . SER A 1 85 ? -8.336 -5.160 1.107 1.00 72.62 85 SER A N 1
ATOM 685 C CA . SER A 1 85 ? -9.320 -6.222 0.871 1.00 72.62 85 SER A CA 1
ATOM 686 C C . SER A 1 85 ? -9.075 -7.478 1.715 1.00 72.62 85 SER A C 1
ATOM 688 O O . SER A 1 85 ? -10.019 -8.026 2.273 1.00 72.62 85 SER A O 1
ATOM 690 N N . ALA A 1 86 ? -7.825 -7.923 1.873 1.00 71.69 86 ALA A N 1
ATOM 691 C CA . ALA A 1 86 ? -7.503 -9.064 2.739 1.00 71.69 86 ALA A CA 1
ATOM 692 C C . ALA A 1 86 ? -7.691 -8.771 4.244 1.00 71.69 86 ALA A C 1
ATOM 694 O O . ALA A 1 86 ? -7.722 -9.698 5.054 1.00 71.69 86 ALA A O 1
ATOM 695 N N . TYR A 1 87 ? -7.773 -7.496 4.631 1.00 77.06 87 TYR A N 1
ATOM 696 C CA . TYR A 1 87 ? -7.781 -7.040 6.023 1.00 77.06 87 TYR A CA 1
ATOM 697 C C . TYR A 1 87 ? -9.010 -6.195 6.346 1.00 77.06 87 TYR A C 1
ATOM 699 O O . TYR A 1 87 ? -9.008 -5.474 7.339 1.00 77.06 87 TYR A O 1
ATOM 707 N N . GLU A 1 88 ? -10.071 -6.321 5.553 1.00 83.38 88 GLU A N 1
ATOM 708 C CA . GLU A 1 88 ? -11.310 -5.570 5.729 1.00 83.38 88 GLU A CA 1
ATOM 709 C C . GLU A 1 88 ? -11.906 -5.763 7.132 1.00 83.38 88 GLU A C 1
ATOM 711 O O . GLU A 1 88 ? -12.229 -4.784 7.793 1.00 83.38 88 GLU A O 1
ATOM 716 N N . GLU A 1 89 ? -11.918 -6.990 7.664 1.00 85.06 89 GLU A N 1
ATOM 717 C CA . GLU A 1 89 ? -12.360 -7.244 9.046 1.00 85.06 89 GLU A CA 1
ATOM 718 C C . GLU A 1 89 ? -11.493 -6.523 10.094 1.00 85.06 89 GLU A C 1
ATOM 720 O O . GLU A 1 89 ? -11.984 -6.063 11.124 1.00 85.06 89 GLU A O 1
ATOM 725 N N . GLN A 1 90 ? -10.183 -6.412 9.845 1.00 85.50 90 GLN A N 1
ATOM 726 C CA . GLN A 1 90 ? -9.276 -5.665 10.720 1.00 85.50 90 GLN A CA 1
ATOM 727 C C . GLN A 1 90 ? -9.487 -4.152 10.576 1.00 85.50 90 GLN A C 1
ATOM 729 O O . GLN A 1 90 ? -9.365 -3.444 11.573 1.00 85.50 90 GLN A O 1
ATOM 734 N N . ALA A 1 91 ? -9.813 -3.659 9.378 1.00 88.75 91 ALA A N 1
ATOM 735 C CA . ALA A 1 91 ? -10.164 -2.262 9.146 1.00 88.75 91 ALA A CA 1
ATOM 736 C C . ALA A 1 91 ? -11.450 -1.888 9.895 1.00 88.75 91 ALA A C 1
ATOM 738 O O . ALA A 1 91 ? -11.452 -0.896 10.620 1.00 88.75 91 ALA A O 1
ATOM 739 N N . GLU A 1 92 ? -12.484 -2.728 9.803 1.00 90.62 92 GLU A N 1
ATOM 740 C CA . GLU A 1 92 ? -13.749 -2.556 10.526 1.00 90.62 92 GLU A CA 1
ATOM 741 C C . GLU A 1 92 ? -13.520 -2.568 12.040 1.00 90.62 92 GLU A C 1
ATOM 743 O O . GLU A 1 92 ? -13.922 -1.650 12.746 1.00 90.62 92 GLU A O 1
ATOM 748 N N . SER A 1 93 ? -12.746 -3.535 12.545 1.00 90.81 93 SER A N 1
ATOM 749 C CA . SER A 1 93 ? -12.424 -3.589 13.972 1.00 90.81 93 SER A CA 1
ATOM 750 C C . SER A 1 93 ? -11.631 -2.372 14.460 1.00 90.81 93 SER A C 1
ATOM 752 O O . SER A 1 93 ? -11.814 -1.965 15.606 1.00 90.81 93 SER A O 1
ATOM 754 N N . LEU A 1 94 ? -10.721 -1.817 13.649 1.00 91.75 94 LEU A N 1
ATOM 755 C CA . LEU A 1 94 ? -9.987 -0.594 13.996 1.00 91.75 94 LEU A CA 1
ATOM 756 C C . LEU A 1 94 ? -10.905 0.626 13.985 1.00 91.75 94 LEU A C 1
ATOM 758 O O . LEU A 1 94 ? -10.761 1.494 14.844 1.00 91.75 94 LEU A O 1
ATOM 762 N N . PHE A 1 95 ? -11.822 0.681 13.023 1.00 93.62 95 PHE A N 1
ATOM 763 C CA . PHE A 1 95 ? -12.805 1.742 12.885 1.00 93.62 95 PHE A CA 1
ATOM 764 C C . PHE A 1 95 ? -13.766 1.774 14.074 1.00 93.62 95 PHE A C 1
ATOM 766 O O . PHE A 1 95 ? -13.855 2.804 14.738 1.00 93.62 95 PHE A O 1
ATOM 773 N N . ASP A 1 96 ? -14.396 0.644 14.400 1.00 92.00 96 ASP A N 1
ATOM 774 C CA . ASP A 1 96 ? -15.314 0.524 15.537 1.00 92.00 96 ASP A CA 1
ATOM 775 C C . ASP A 1 96 ? -14.620 0.913 16.843 1.00 92.00 96 ASP A C 1
ATOM 777 O O . ASP A 1 96 ? -15.108 1.752 17.598 1.00 92.00 96 ASP A O 1
ATOM 781 N N . ASN A 1 97 ? -13.417 0.372 17.068 1.00 92.38 97 ASN A N 1
ATOM 782 C CA . ASN A 1 97 ? -12.642 0.685 18.263 1.00 92.38 97 ASN A CA 1
ATOM 783 C C . ASN A 1 97 ? -12.270 2.176 18.328 1.00 92.38 97 ASN A C 1
ATOM 785 O O . ASN A 1 97 ? -12.250 2.773 19.402 1.00 92.38 97 ASN A O 1
ATOM 789 N N . TYR A 1 98 ? -11.971 2.800 17.184 1.00 94.62 98 TYR A N 1
ATOM 790 C CA . TYR A 1 98 ? -11.704 4.236 17.124 1.00 94.62 98 TYR A CA 1
ATOM 791 C C . TYR A 1 98 ? -12.946 5.052 17.482 1.00 94.62 98 TYR A C 1
ATOM 793 O O . TYR A 1 98 ? -12.822 6.000 18.255 1.00 94.62 98 TYR A O 1
ATOM 801 N N . LEU A 1 99 ? -14.126 4.691 16.968 1.00 92.81 99 LEU A N 1
ATOM 802 C CA . LEU A 1 99 ? -15.374 5.382 17.291 1.00 92.81 99 LEU A CA 1
ATOM 803 C C . LEU A 1 99 ? -15.708 5.288 18.779 1.00 92.81 99 LEU A C 1
ATOM 805 O O . LEU A 1 99 ? -15.968 6.322 19.392 1.00 92.81 99 LEU A O 1
ATOM 809 N N . ASP A 1 100 ? -15.610 4.093 19.362 1.00 91.25 100 ASP A N 1
ATOM 810 C CA . ASP A 1 100 ? -15.850 3.867 20.789 1.00 91.25 100 ASP A CA 1
ATOM 811 C C . ASP A 1 100 ? -14.930 4.763 21.641 1.00 91.25 100 ASP A C 1
ATOM 813 O O . ASP A 1 100 ? -15.378 5.535 22.495 1.00 91.25 100 ASP A O 1
ATOM 817 N N . HIS A 1 101 ? -13.620 4.732 21.373 1.00 93.12 101 HIS A N 1
ATOM 818 C CA . HIS A 1 101 ? -12.653 5.561 22.094 1.00 93.12 101 HIS A CA 1
ATOM 819 C C . HIS A 1 101 ? -12.836 7.064 21.843 1.00 93.12 101 HIS A C 1
ATOM 821 O O . HIS A 1 101 ? -12.672 7.854 22.776 1.00 93.12 101 HIS A O 1
ATOM 827 N N . ALA A 1 102 ? -13.179 7.482 20.624 1.00 93.56 102 ALA A N 1
ATOM 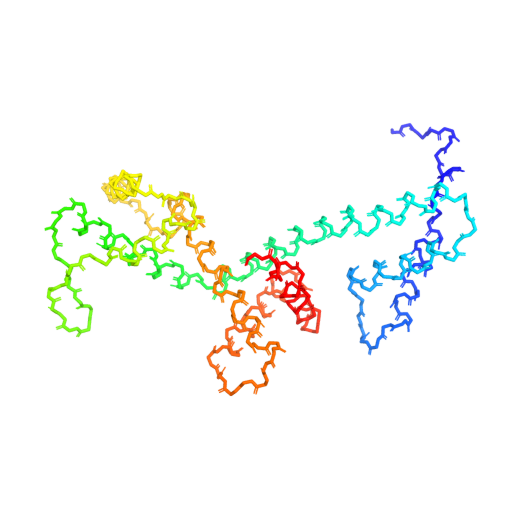828 C CA . ALA A 1 102 ? -13.391 8.888 20.294 1.00 93.56 102 ALA A CA 1
ATOM 829 C C . ALA A 1 102 ? -14.646 9.441 20.981 1.00 93.56 102 ALA A C 1
ATOM 831 O O . ALA A 1 102 ? -14.593 10.533 21.551 1.00 93.56 102 ALA A O 1
ATOM 832 N N . GLU A 1 103 ? -15.741 8.678 20.999 1.00 91.19 103 GLU A N 1
ATOM 833 C CA . GLU A 1 103 ? -16.968 9.048 21.700 1.00 91.19 103 GLU A CA 1
ATOM 834 C C . GLU A 1 103 ? -16.715 9.185 23.203 1.00 91.19 103 GLU A C 1
ATOM 836 O O . GLU A 1 103 ? -17.063 10.207 23.803 1.00 91.19 103 GLU A O 1
ATOM 841 N N . ALA A 1 104 ? -16.046 8.196 23.801 1.00 91.25 104 ALA A N 1
ATOM 842 C CA . ALA A 1 104 ? -15.699 8.219 25.216 1.00 91.25 104 ALA A CA 1
ATOM 843 C C . ALA A 1 104 ? -14.814 9.416 25.587 1.00 91.25 104 ALA A C 1
ATOM 845 O O . ALA A 1 104 ? -15.012 10.046 26.628 1.00 91.25 104 ALA A O 1
ATOM 846 N N . TYR A 1 105 ? -13.878 9.777 24.705 1.00 92.19 105 TYR A N 1
ATOM 847 C CA . TYR A 1 105 ? -13.028 10.951 24.876 1.00 92.19 105 TYR A CA 1
ATOM 848 C C . TYR A 1 105 ? -13.829 12.259 24.823 1.00 92.19 105 TYR A C 1
ATOM 850 O O . TYR A 1 105 ? -13.679 13.114 25.694 1.00 92.19 105 TYR A O 1
ATOM 858 N N . VAL A 1 106 ? -14.698 12.422 23.820 1.00 90.69 106 VAL A N 1
ATOM 859 C CA . VAL A 1 106 ? -15.479 13.655 23.614 1.00 90.69 106 VAL A CA 1
ATOM 860 C C . VAL A 1 106 ? -16.526 13.846 24.715 1.00 90.69 106 VAL A C 1
ATOM 862 O O . VAL A 1 106 ? -16.702 14.958 25.215 1.00 90.69 106 VAL A O 1
ATOM 865 N N . ASN A 1 107 ? -17.190 12.766 25.129 1.00 88.88 107 ASN A N 1
ATOM 866 C CA . ASN A 1 107 ? -18.262 12.805 26.123 1.00 88.88 107 ASN A CA 1
ATOM 867 C C . ASN A 1 107 ? -17.762 12.682 27.573 1.00 88.88 107 ASN A C 1
ATOM 869 O O . ASN A 1 107 ? -18.568 12.781 28.497 1.00 88.88 107 ASN A O 1
ATOM 873 N N . ASN A 1 108 ? -16.454 12.491 27.791 1.00 86.94 108 ASN A N 1
ATOM 874 C CA . ASN A 1 108 ? -15.869 12.165 29.099 1.00 86.94 108 ASN A CA 1
ATOM 875 C C . ASN A 1 108 ? -16.562 10.969 29.782 1.00 86.94 108 ASN A C 1
ATOM 877 O O . ASN A 1 108 ? -16.779 10.969 30.997 1.00 86.94 108 ASN A O 1
ATOM 881 N N . THR A 1 109 ? -16.927 9.955 28.997 1.00 87.81 109 THR A N 1
ATOM 882 C CA . THR A 1 109 ? -17.558 8.722 29.480 1.00 87.81 109 THR A CA 1
ATOM 883 C C . THR A 1 109 ? -16.548 7.580 29.561 1.00 87.81 109 THR A C 1
ATOM 885 O O . THR A 1 109 ? -15.445 7.642 29.014 1.00 87.81 109 THR A O 1
ATOM 888 N N . THR A 1 110 ? -16.906 6.532 30.300 1.00 85.50 110 THR A N 1
ATOM 889 C CA . THR A 1 110 ? -16.141 5.285 30.350 1.00 85.50 110 THR A CA 1
ATOM 890 C C . THR A 1 110 ? -16.686 4.294 29.330 1.00 85.50 110 THR A C 1
ATOM 892 O O . THR A 1 110 ? -17.889 4.234 29.075 1.00 85.50 110 THR A O 1
ATOM 895 N N . LEU A 1 111 ? -15.784 3.513 28.747 1.00 82.50 111 LEU A N 1
ATOM 896 C CA . LEU A 1 111 ? -16.110 2.351 27.930 1.00 82.50 111 LEU A CA 1
ATOM 897 C C . LEU A 1 111 ? -16.114 1.113 28.809 1.00 82.50 111 LEU A C 1
ATOM 899 O O . LEU A 1 111 ? -15.436 1.077 29.833 1.00 82.50 111 LEU A O 1
ATOM 903 N N . LYS A 1 112 ? -16.829 0.076 28.384 1.00 78.62 112 LYS A N 1
ATOM 904 C CA . LYS A 1 112 ? -16.722 -1.239 29.011 1.00 78.62 112 LYS A CA 1
ATOM 905 C C . LYS A 1 112 ? -15.768 -2.115 28.227 1.00 78.62 112 LYS A C 1
ATOM 907 O O . LYS A 1 112 ? -15.951 -2.295 27.024 1.00 78.62 112 LYS A O 1
ATOM 912 N N . ASP A 1 113 ? -14.802 -2.703 28.922 1.00 76.25 113 ASP A N 1
ATOM 913 C CA . ASP A 1 113 ? -13.959 -3.740 28.341 1.00 76.25 113 ASP A CA 1
ATOM 914 C C . ASP A 1 113 ? -14.829 -4.911 27.852 1.00 76.25 113 ASP A C 1
ATOM 916 O O . ASP A 1 113 ? -15.646 -5.450 28.605 1.00 76.25 113 ASP A O 1
ATOM 920 N N . ARG A 1 114 ? -14.639 -5.348 26.603 1.00 70.00 114 ARG A N 1
ATOM 921 C CA . ARG A 1 114 ? -15.356 -6.507 26.045 1.00 70.00 114 ARG A CA 1
ATOM 922 C C . ARG A 1 114 ? -15.012 -7.825 26.752 1.00 70.00 114 ARG A C 1
ATOM 924 O O . ARG A 1 114 ? -15.791 -8.770 26.670 1.00 70.00 114 ARG A O 1
ATOM 931 N N . VAL A 1 115 ? -13.862 -7.904 27.416 1.00 71.75 115 VAL A N 1
ATOM 932 C CA . VAL A 1 115 ? -13.343 -9.102 28.085 1.00 71.75 115 VAL A CA 1
ATOM 933 C C . VAL A 1 115 ? -13.606 -9.055 29.585 1.00 71.75 115 VAL A C 1
ATOM 935 O O . VAL A 1 115 ? -14.126 -10.021 30.139 1.00 71.75 115 VAL A O 1
ATOM 938 N N . THR A 1 116 ? -13.259 -7.952 30.253 1.00 76.81 116 THR A N 1
ATOM 939 C CA . THR A 1 116 ? -13.354 -7.858 31.722 1.00 76.81 116 THR A CA 1
ATOM 940 C C . THR A 1 116 ? -14.653 -7.217 32.206 1.00 76.81 116 THR A C 1
ATOM 942 O O . THR A 1 116 ? -14.992 -7.350 33.379 1.00 76.81 116 THR A O 1
ATOM 945 N N . SER A 1 117 ? -15.418 -6.566 31.316 1.00 78.06 117 SER A N 1
ATOM 946 C CA . SER A 1 117 ? -16.586 -5.737 31.663 1.00 78.06 117 SER A CA 1
ATOM 947 C C . SER A 1 117 ? -16.281 -4.589 32.636 1.00 78.06 117 SER A C 1
ATOM 949 O O . SER A 1 117 ? -17.209 -4.014 33.208 1.00 78.06 117 SER A O 1
ATOM 951 N N . GLU A 1 118 ? -15.002 -4.253 32.820 1.00 81.38 118 GLU A N 1
ATOM 952 C CA . GLU A 1 118 ? -14.561 -3.148 33.667 1.00 81.38 118 GLU A CA 1
ATOM 953 C C . GLU A 1 118 ? -14.674 -1.812 32.931 1.00 81.38 118 GLU A C 1
ATOM 955 O O . GLU A 1 118 ? -14.561 -1.743 31.702 1.00 81.38 118 GLU A O 1
ATOM 960 N N . ASP A 1 119 ? -14.887 -0.746 33.702 1.00 82.19 119 ASP A N 1
ATOM 961 C CA . ASP A 1 119 ? -14.903 0.615 33.180 1.00 82.19 119 ASP A CA 1
ATOM 962 C C . ASP A 1 119 ? -13.476 1.051 32.827 1.00 82.19 119 ASP A C 1
ATOM 964 O O . ASP A 1 119 ? -12.609 1.195 33.692 1.00 82.19 119 ASP A O 1
ATOM 968 N N . MET A 1 120 ? -13.243 1.305 31.545 1.00 84.12 120 MET A N 1
ATOM 969 C CA . MET A 1 120 ? -11.991 1.831 31.014 1.00 84.12 120 MET A CA 1
ATOM 970 C C . MET A 1 120 ? -12.182 3.243 30.461 1.00 84.12 120 MET A C 1
ATOM 972 O O . MET A 1 120 ? -13.261 3.633 30.013 1.00 84.12 120 MET A O 1
ATOM 976 N N . ARG A 1 121 ? -11.112 4.038 30.487 1.00 86.50 121 ARG A N 1
ATOM 977 C CA . ARG A 1 121 ? -11.086 5.349 29.826 1.00 86.50 121 ARG A CA 1
ATOM 978 C C . ARG A 1 121 ? -10.733 5.192 28.349 1.00 86.50 121 ARG A C 1
ATOM 980 O O . ARG A 1 121 ? -10.167 4.178 27.950 1.00 86.50 121 ARG A O 1
ATOM 987 N N . ALA A 1 122 ? -11.038 6.219 27.559 1.00 89.81 122 ALA A N 1
ATOM 988 C CA . ALA A 1 122 ? -10.593 6.300 26.174 1.00 89.81 122 ALA A CA 1
ATOM 989 C C . ALA A 1 122 ? -9.066 6.144 26.071 1.00 89.81 122 ALA A C 1
ATOM 991 O O . ALA A 1 122 ? -8.319 6.810 26.792 1.00 89.81 122 ALA A O 1
ATOM 992 N N . ASP A 1 123 ? -8.603 5.286 25.160 1.00 91.69 123 ASP A N 1
ATOM 993 C CA . ASP A 1 123 ? -7.179 5.124 24.889 1.00 91.69 123 ASP A CA 1
ATOM 994 C C . ASP A 1 123 ? -6.700 6.230 23.937 1.00 91.69 123 ASP A C 1
ATOM 996 O O . ASP A 1 123 ? -6.748 6.125 22.709 1.00 91.69 123 ASP A O 1
ATOM 1000 N N . GLU A 1 124 ? -6.225 7.329 24.521 1.00 91.94 124 GLU A N 1
ATOM 1001 C CA . GLU A 1 124 ? -5.696 8.468 23.768 1.00 91.94 124 GLU A CA 1
ATOM 1002 C C . GLU A 1 124 ? -4.445 8.131 22.950 1.00 91.94 124 GLU A C 1
ATOM 1004 O O . GLU A 1 124 ? -4.192 8.782 21.928 1.00 91.94 124 GLU A O 1
ATOM 1009 N N . ASN A 1 125 ? -3.667 7.130 23.379 1.00 92.62 125 ASN A N 1
ATOM 1010 C CA . ASN A 1 125 ? -2.485 6.683 22.648 1.00 92.62 125 ASN A CA 1
ATOM 1011 C C . ASN A 1 125 ? -2.913 5.947 21.381 1.00 92.62 125 ASN A C 1
ATOM 1013 O O . ASN A 1 125 ? -2.369 6.211 20.307 1.00 92.62 125 ASN A O 1
ATOM 1017 N N . PHE A 1 126 ? -3.920 5.076 21.485 1.00 92.88 126 PHE A N 1
ATOM 1018 C CA . PHE A 1 126 ? -4.514 4.407 20.334 1.00 92.88 126 PHE A CA 1
ATOM 1019 C C . PHE A 1 126 ? -5.091 5.415 19.332 1.00 92.88 126 PHE A C 1
ATOM 1021 O O . PHE A 1 126 ? -4.683 5.386 18.166 1.00 92.88 126 PHE A O 1
ATOM 1028 N N . LEU A 1 127 ? -5.943 6.345 19.790 1.00 93.81 127 LEU A N 1
ATOM 1029 C CA . LEU A 1 127 ? -6.541 7.399 18.953 1.00 93.81 127 LEU A CA 1
ATOM 1030 C C . LEU A 1 127 ? -5.464 8.213 18.225 1.00 93.81 127 LEU A C 1
ATOM 1032 O O . LEU A 1 127 ? -5.483 8.343 17.000 1.00 93.81 127 LEU A O 1
ATOM 1036 N N . THR A 1 128 ? -4.461 8.670 18.977 1.00 94.19 128 THR A N 1
ATOM 1037 C CA . THR A 1 128 ? -3.297 9.384 18.445 1.00 94.19 128 THR A CA 1
ATOM 1038 C C . THR A 1 128 ? -2.581 8.579 17.361 1.00 94.19 128 THR A C 1
ATOM 1040 O O . THR A 1 128 ? -2.197 9.129 16.331 1.00 94.19 128 THR A O 1
ATOM 1043 N N . SER A 1 129 ? -2.411 7.272 17.568 1.00 92.94 129 SER A N 1
ATOM 1044 C CA . SER A 1 129 ? -1.659 6.413 16.654 1.00 92.94 129 SER A CA 1
ATOM 1045 C C . SER A 1 129 ? -2.320 6.229 15.281 1.00 92.94 129 SER A C 1
ATOM 1047 O O . SER A 1 129 ? -1.625 5.809 14.347 1.00 92.94 129 SER A O 1
ATOM 1049 N N . ILE A 1 130 ? -3.628 6.496 15.178 1.00 93.12 130 ILE A N 1
ATOM 1050 C CA . ILE A 1 130 ? -4.410 6.527 13.934 1.00 93.12 130 ILE A CA 1
ATOM 1051 C C . ILE A 1 130 ? -4.391 7.944 13.351 1.00 93.12 130 ILE A C 1
ATOM 1053 O O . ILE A 1 130 ? -4.013 8.130 12.200 1.00 93.12 130 ILE A O 1
ATOM 1057 N N . GLU A 1 131 ? -4.706 8.957 14.159 1.00 94.56 131 GLU A N 1
ATOM 1058 C CA . GLU A 1 131 ? -4.770 10.372 13.753 1.00 94.56 131 GLU A CA 1
ATOM 1059 C C . GLU A 1 131 ? -3.461 10.881 13.135 1.00 94.56 131 GLU A C 1
ATOM 1061 O O . GLU A 1 131 ? -3.455 11.608 12.139 1.00 94.56 131 GLU A O 1
ATOM 1066 N N . GLU A 1 132 ? -2.326 10.463 13.690 1.00 93.31 132 GLU A N 1
ATOM 1067 C CA . GLU A 1 132 ? -1.016 10.885 13.203 1.00 93.31 132 GLU A CA 1
ATOM 1068 C C . GLU A 1 132 ? -0.662 10.300 11.830 1.00 93.31 132 GLU A C 1
ATOM 1070 O O . GLU A 1 132 ? 0.190 10.877 11.151 1.00 93.31 132 GLU A O 1
ATOM 1075 N N . GLN A 1 133 ? -1.338 9.233 11.378 1.00 88.75 133 GLN A N 1
ATOM 1076 C CA . GLN A 1 133 ? -1.123 8.653 10.043 1.00 88.75 133 GLN A CA 1
ATOM 1077 C C . GLN A 1 133 ? -1.510 9.610 8.911 1.00 88.75 133 GLN A C 1
ATOM 1079 O O . GLN A 1 133 ? -0.950 9.525 7.822 1.00 88.75 133 GLN A O 1
ATOM 1084 N N . ILE A 1 134 ? -2.433 10.537 9.181 1.00 90.81 134 ILE A N 1
ATOM 1085 C CA . ILE A 1 134 ? -2.856 11.603 8.259 1.00 90.81 134 ILE A CA 1
ATOM 1086 C C . ILE A 1 134 ? -2.374 12.986 8.722 1.00 90.81 134 ILE A C 1
ATOM 1088 O O . ILE A 1 134 ? -2.875 14.020 8.290 1.00 90.81 134 ILE A O 1
ATOM 1092 N N . GLY A 1 135 ? -1.388 13.022 9.625 1.00 90.81 135 GLY A N 1
ATOM 1093 C CA . GLY A 1 135 ? -0.743 14.259 10.062 1.00 90.81 135 GLY A CA 1
ATOM 1094 C C . GLY A 1 135 ? -1.540 15.100 11.063 1.00 90.81 135 GLY A C 1
ATOM 1095 O O . GLY A 1 135 ? -1.144 16.235 11.335 1.00 90.81 135 GLY A O 1
ATOM 1096 N N . ILE A 1 136 ? -2.614 14.572 11.658 1.00 91.56 136 ILE A N 1
ATOM 1097 C CA . ILE A 1 136 ? -3.392 15.298 12.669 1.00 91.56 136 ILE A CA 1
ATOM 1098 C C . ILE A 1 136 ? -2.633 15.293 13.998 1.00 91.56 136 ILE A C 1
ATOM 1100 O O . ILE A 1 136 ? -2.388 14.252 14.608 1.00 91.56 136 ILE A O 1
ATOM 1104 N N . LYS A 1 137 ? -2.236 16.486 14.453 1.00 92.19 137 LYS A N 1
ATOM 1105 C CA . LYS A 1 137 ? -1.375 16.679 15.628 1.00 92.19 137 LYS A CA 1
ATOM 1106 C C . LYS A 1 137 ? -1.890 17.786 16.543 1.00 92.19 137 LYS A C 1
ATOM 1108 O O . LYS A 1 137 ? -2.616 18.684 16.120 1.00 92.19 137 LYS A O 1
ATOM 1113 N N . GLY A 1 138 ? -1.464 17.738 17.805 1.00 90.44 138 GLY A N 1
ATOM 1114 C CA . GLY A 1 138 ? -1.777 18.766 18.799 1.00 90.44 138 GLY A CA 1
ATOM 1115 C C . GLY A 1 138 ? -3.282 18.951 19.002 1.00 90.44 138 GLY A C 1
ATOM 1116 O O . GLY A 1 138 ? -4.023 17.977 19.107 1.00 90.44 138 GLY A O 1
ATOM 1117 N N . SER A 1 139 ? -3.731 20.206 19.035 1.00 88.31 139 SER A N 1
ATOM 1118 C CA . SER A 1 139 ? -5.136 20.567 19.268 1.00 88.31 139 SER A CA 1
ATOM 1119 C C . SER A 1 139 ? -6.093 20.104 18.166 1.00 88.31 139 SER A C 1
ATOM 1121 O O . SER A 1 139 ? -7.281 19.945 18.439 1.00 88.31 139 SER A O 1
ATOM 1123 N N . ALA A 1 140 ? -5.599 19.830 16.952 1.00 91.88 140 ALA A N 1
ATOM 1124 C CA . ALA A 1 140 ? -6.428 19.351 15.845 1.00 91.88 140 ALA A CA 1
ATOM 1125 C C . ALA A 1 140 ? -7.037 17.962 16.113 1.00 91.88 140 ALA A C 1
ATOM 1127 O O . ALA A 1 140 ? -8.089 17.646 15.563 1.00 91.88 140 ALA A O 1
ATOM 1128 N N . LYS A 1 141 ? -6.425 17.160 17.000 1.00 93.44 141 LYS A N 1
ATOM 1129 C CA . LYS A 1 141 ? -6.949 15.847 17.414 1.00 93.44 141 LYS A CA 1
ATOM 1130 C C . LYS A 1 141 ? -8.337 15.970 18.044 1.00 93.44 141 LYS A C 1
ATOM 1132 O O . LYS A 1 141 ? -9.234 15.199 17.725 1.00 93.44 141 LYS A O 1
ATOM 1137 N N . ASN A 1 142 ? -8.537 16.982 18.886 1.00 92.88 142 ASN A N 1
ATOM 1138 C CA . ASN A 1 142 ? -9.799 17.173 19.601 1.00 92.88 142 ASN A CA 1
ATOM 1139 C C . ASN A 1 142 ? -10.938 17.526 18.644 1.00 92.88 142 ASN A C 1
ATOM 1141 O O . ASN A 1 142 ? -12.017 16.944 18.737 1.00 92.88 142 ASN A O 1
ATOM 1145 N N . SER A 1 143 ? -10.685 18.440 17.703 1.00 93.56 143 SER A N 1
ATOM 1146 C CA . SER A 1 143 ? -11.666 18.797 16.676 1.00 93.56 143 SER A CA 1
ATOM 1147 C C . SER A 1 143 ? -11.985 17.599 15.786 1.00 93.56 143 SER A C 1
ATOM 1149 O O . SER A 1 143 ? -13.152 17.289 15.590 1.00 93.56 143 SER A O 1
ATOM 1151 N N . PHE A 1 144 ? -10.966 16.853 15.350 1.00 94.81 144 PHE A N 1
ATOM 1152 C CA . PHE A 1 144 ? -11.157 15.664 14.520 1.00 94.81 144 PHE A CA 1
ATOM 1153 C C . PHE A 1 144 ? -12.042 14.601 15.188 1.00 94.81 144 PHE A C 1
ATOM 1155 O O . PHE A 1 144 ? -12.987 14.108 14.571 1.00 94.81 144 PHE A O 1
ATOM 1162 N N . ARG A 1 145 ? -11.790 14.295 16.469 1.00 94.75 145 ARG A N 1
ATOM 1163 C CA . ARG A 1 145 ? -12.605 13.353 17.256 1.00 94.75 145 ARG A CA 1
ATOM 1164 C C . ARG A 1 145 ? -14.055 13.823 17.382 1.00 94.75 145 ARG A C 1
ATOM 1166 O O . ARG A 1 145 ? -14.977 13.026 17.201 1.00 94.75 145 ARG A O 1
ATOM 1173 N N . ALA A 1 146 ? -14.267 15.110 17.663 1.00 93.06 146 ALA A N 1
ATOM 1174 C CA . ALA A 1 146 ? -15.601 15.694 17.793 1.00 93.06 146 ALA A CA 1
ATOM 1175 C C . ALA A 1 146 ? -16.374 15.698 16.461 1.00 93.06 146 ALA A C 1
ATOM 1177 O O . ALA A 1 146 ? -17.564 15.364 16.438 1.00 93.06 146 ALA A O 1
ATOM 1178 N N . ASP A 1 147 ? -15.697 16.021 15.358 1.00 93.50 147 ASP A N 1
ATOM 1179 C CA . ASP A 1 147 ? -16.276 16.068 14.015 1.00 93.50 147 ASP A CA 1
ATOM 1180 C C . ASP A 1 147 ? -16.707 14.673 13.548 1.00 93.50 147 ASP A C 1
ATOM 1182 O O . ASP A 1 147 ? -17.843 14.498 13.098 1.00 93.50 147 ASP A O 1
ATOM 1186 N N . ILE A 1 148 ? -15.844 13.663 13.726 1.00 92.81 148 ILE A N 1
ATOM 1187 C CA . ILE A 1 148 ? -16.161 12.263 13.401 1.00 92.81 148 ILE A CA 1
ATOM 1188 C C . ILE A 1 148 ? -17.367 11.790 14.197 1.00 92.81 148 ILE A C 1
ATOM 1190 O O . ILE A 1 148 ? -18.332 11.298 13.613 1.00 92.81 148 ILE A O 1
ATOM 1194 N N . THR A 1 149 ? -17.329 11.970 15.517 1.00 91.19 149 THR A N 1
ATOM 1195 C CA . THR A 1 149 ? -18.395 11.527 16.420 1.00 91.19 149 THR A CA 1
ATOM 1196 C C . THR A 1 149 ? -19.728 12.158 16.008 1.00 91.19 149 THR A C 1
ATOM 1198 O O . THR A 1 149 ? -20.727 11.467 15.810 1.00 91.19 149 THR A O 1
ATOM 1201 N N . SER A 1 150 ? -19.736 13.469 15.751 1.00 91.25 150 SER A N 1
ATOM 1202 C CA . SER A 1 150 ? -20.927 14.202 15.305 1.00 91.25 150 SER A CA 1
ATOM 1203 C C . SER A 1 150 ? -21.452 13.722 13.948 1.00 91.25 150 SER A C 1
ATOM 1205 O O . SER A 1 150 ? -22.667 13.568 13.763 1.00 91.25 150 SER A O 1
ATOM 1207 N N . TYR A 1 151 ? -20.554 13.468 12.994 1.00 92.12 151 TYR A N 1
ATOM 1208 C CA . TYR A 1 151 ? -20.899 12.967 11.667 1.00 92.12 151 TYR A CA 1
ATOM 1209 C C . TYR A 1 151 ? -21.483 11.544 11.728 1.00 92.12 151 TYR A C 1
ATOM 1211 O O . 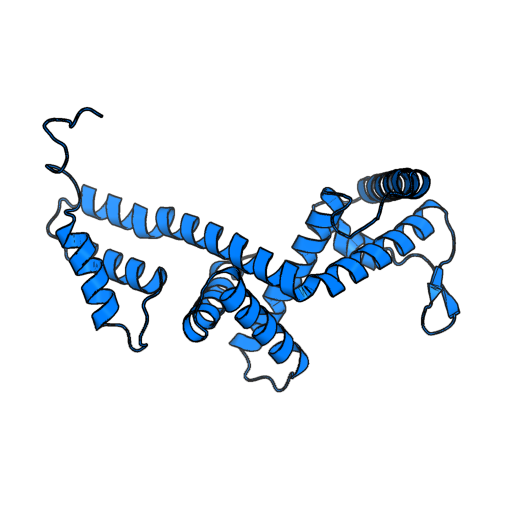TYR A 1 151 ? -22.524 11.283 11.116 1.00 92.12 151 TYR A O 1
ATOM 1219 N N . MET A 1 152 ? -20.891 10.656 12.530 1.00 90.81 152 MET A N 1
ATOM 1220 C CA . MET A 1 152 ? -21.381 9.293 12.759 1.00 90.81 152 MET A CA 1
ATOM 1221 C C . MET A 1 152 ? -22.754 9.285 13.433 1.00 90.81 152 MET A C 1
ATOM 1223 O O . MET A 1 152 ? -23.677 8.650 12.925 1.00 90.81 152 MET A O 1
ATOM 1227 N N . PHE A 1 153 ? -22.952 10.078 14.491 1.00 87.94 153 PHE A N 1
ATOM 1228 C CA . PHE A 1 153 ? -24.267 10.234 15.126 1.00 87.94 153 PHE A CA 1
ATOM 1229 C C . PHE A 1 153 ? -25.337 10.727 14.145 1.00 87.94 153 PHE A C 1
ATOM 1231 O O . PHE A 1 153 ? -26.495 10.312 14.211 1.00 87.94 153 PHE A O 1
ATOM 1238 N N . SER A 1 154 ? -24.966 11.622 13.226 1.00 90.81 154 SER A N 1
ATOM 1239 C CA . SER A 1 154 ? -25.861 12.112 12.176 1.00 90.81 154 SER A CA 1
ATOM 1240 C C . SER A 1 154 ? -26.283 10.999 11.211 1.00 90.81 154 SER A C 1
ATOM 1242 O O . SER A 1 154 ? -27.465 10.917 10.876 1.00 90.81 154 SER A O 1
ATOM 1244 N N . LYS A 1 155 ? -25.352 10.125 10.799 1.00 90.31 155 LYS A N 1
ATOM 1245 C CA . LYS A 1 155 ? -25.648 8.934 9.981 1.00 90.31 155 LYS A CA 1
ATOM 1246 C C . LYS A 1 155 ? -26.512 7.918 10.725 1.00 90.31 155 LYS A C 1
ATOM 1248 O O . LYS A 1 155 ? -27.536 7.494 10.195 1.00 90.31 155 LYS A O 1
ATOM 1253 N N . LEU A 1 156 ? -26.163 7.606 11.972 1.00 88.50 156 LEU A N 1
ATOM 1254 C CA . LEU A 1 156 ? -26.900 6.642 12.790 1.00 88.50 156 LEU A CA 1
ATOM 1255 C C . LEU A 1 156 ? -28.368 7.058 12.966 1.00 88.50 156 LEU A C 1
ATOM 1257 O O . LEU A 1 156 ? -29.271 6.242 12.808 1.00 88.50 156 LEU A O 1
ATOM 1261 N N . ARG A 1 157 ? -28.631 8.353 13.205 1.00 89.56 157 ARG A N 1
ATOM 1262 C CA . ARG A 1 157 ? -30.001 8.893 13.311 1.00 89.56 157 ARG A CA 1
ATOM 1263 C C . ARG A 1 157 ? -30.815 8.789 12.022 1.00 89.56 157 ARG A C 1
ATOM 1265 O O . ARG A 1 157 ? -32.040 8.781 12.093 1.00 89.56 157 ARG A O 1
ATOM 1272 N N . ARG A 1 158 ? -30.162 8.744 10.859 1.00 91.88 158 ARG A N 1
ATOM 1273 C CA . ARG A 1 158 ? -30.826 8.530 9.565 1.00 91.88 158 ARG A CA 1
ATOM 1274 C C . ARG A 1 158 ? -31.084 7.052 9.264 1.00 91.88 158 ARG A C 1
ATOM 1276 O O . ARG A 1 158 ? -31.783 6.765 8.300 1.00 91.88 158 ARG A O 1
ATOM 1283 N N . GLY A 1 159 ? -30.566 6.137 10.087 1.00 87.12 159 GLY A N 1
ATOM 1284 C CA . GLY A 1 159 ? -30.612 4.700 9.821 1.00 87.12 159 GLY A CA 1
ATOM 1285 C C . GLY A 1 159 ? -29.643 4.264 8.720 1.00 87.12 159 GLY A C 1
ATOM 1286 O O . GLY A 1 159 ? -29.830 3.195 8.143 1.00 87.12 159 GLY A O 1
ATOM 1287 N N . ASP A 1 160 ? -28.633 5.085 8.412 1.00 89.56 160 ASP A N 1
ATOM 1288 C CA . ASP A 1 160 ? -27.601 4.734 7.439 1.00 89.56 160 ASP A CA 1
ATOM 1289 C C . ASP A 1 160 ? -26.717 3.612 8.012 1.00 89.56 160 ASP A C 1
ATOM 1291 O O . ASP A 1 160 ? -26.377 3.623 9.197 1.00 89.56 160 ASP A O 1
ATOM 1295 N N . VAL A 1 161 ? -26.298 2.671 7.162 1.00 85.81 161 VAL A N 1
ATOM 1296 C CA . VAL A 1 161 ? -25.272 1.688 7.534 1.00 85.81 161 VAL A CA 1
ATOM 1297 C C . VAL A 1 161 ? -23.943 2.424 7.708 1.00 85.81 161 VAL A C 1
ATOM 1299 O O . VAL A 1 161 ? -23.543 3.215 6.846 1.00 85.81 161 VAL A O 1
ATOM 1302 N N . ILE A 1 162 ? -23.293 2.189 8.845 1.00 88.19 162 ILE A N 1
ATOM 1303 C CA . ILE A 1 162 ? -21.967 2.713 9.157 1.00 88.19 162 ILE A CA 1
ATOM 1304 C C . ILE A 1 162 ? -20.974 1.577 8.937 1.00 88.19 162 ILE A C 1
ATOM 1306 O O . ILE A 1 162 ? -21.162 0.491 9.472 1.00 88.19 162 ILE A O 1
ATOM 1310 N N . ASP A 1 163 ? -19.959 1.857 8.132 1.00 89.62 163 ASP A N 1
ATOM 1311 C CA . ASP A 1 163 ? -18.834 0.974 7.837 1.00 89.62 163 ASP A CA 1
ATOM 1312 C C . ASP A 1 163 ? -17.521 1.764 7.916 1.00 89.62 163 ASP A C 1
ATOM 1314 O O . ASP A 1 163 ? -17.523 3.004 7.923 1.00 89.62 163 ASP A O 1
ATOM 1318 N N . TRP A 1 164 ? -16.379 1.075 7.889 1.00 90.00 164 TRP A N 1
ATOM 1319 C CA . TRP A 1 164 ? -15.061 1.719 7.930 1.00 90.00 164 TRP A CA 1
ATOM 1320 C C . TRP A 1 164 ? -14.796 2.719 6.790 1.00 90.00 164 TRP A C 1
ATOM 1322 O O . TRP A 1 164 ? -13.901 3.564 6.871 1.00 90.00 164 TRP A O 1
ATOM 1332 N N . ARG A 1 165 ? -15.590 2.654 5.715 1.00 89.62 165 ARG A N 1
ATOM 1333 C CA . ARG A 1 165 ? -15.501 3.516 4.526 1.00 89.62 165 ARG A CA 1
ATOM 1334 C C . ARG A 1 165 ? -16.347 4.780 4.653 1.00 89.62 165 ARG A C 1
ATOM 1336 O O . ARG A 1 165 ? -16.240 5.674 3.812 1.00 89.62 165 ARG A O 1
ATOM 1343 N N . SER A 1 166 ? -17.174 4.878 5.691 1.00 89.56 166 SER A N 1
ATOM 1344 C CA . SER A 1 166 ? -18.186 5.921 5.829 1.00 89.56 166 SER A CA 1
ATOM 1345 C C . SER A 1 166 ? -17.625 7.317 6.074 1.00 89.56 166 SER A C 1
ATOM 1347 O O . SER A 1 166 ? -18.350 8.286 5.848 1.00 89.56 166 SER A O 1
ATOM 1349 N N . TYR A 1 167 ? -16.367 7.445 6.503 1.00 90.69 167 TYR A N 1
ATOM 1350 C CA . TYR A 1 167 ? -15.710 8.733 6.713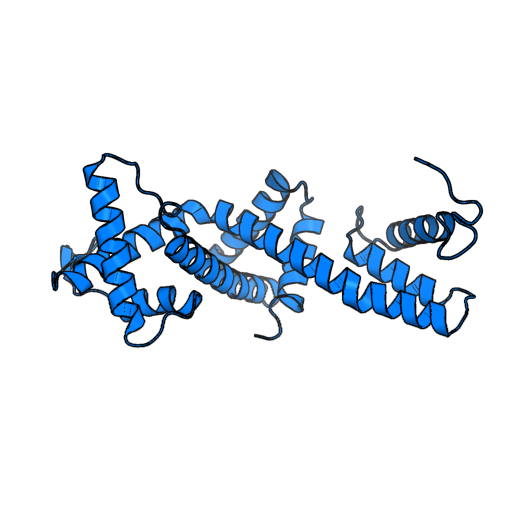 1.00 90.69 167 TYR A CA 1
ATOM 1351 C C . TYR A 1 167 ? -14.325 8.761 6.063 1.00 90.69 167 TYR A C 1
ATOM 1353 O O . TYR A 1 167 ? -13.400 8.110 6.538 1.00 90.69 167 TYR A O 1
ATOM 1361 N N . GLY A 1 168 ? -14.185 9.545 4.988 1.00 91.00 168 GLY A N 1
ATOM 1362 C CA . GLY A 1 168 ? -12.981 9.589 4.147 1.00 91.00 168 GLY A CA 1
ATOM 1363 C C . GLY A 1 168 ? -11.667 9.777 4.920 1.00 91.00 168 GLY A C 1
ATOM 1364 O O . GLY A 1 168 ? -10.786 8.934 4.788 1.00 91.00 168 GLY A O 1
ATOM 1365 N N . PRO A 1 169 ? -11.537 10.796 5.788 1.00 92.75 169 PRO A N 1
ATOM 1366 C CA . PRO A 1 169 ? -10.293 11.003 6.531 1.00 92.75 169 PRO A CA 1
ATOM 1367 C C . PRO A 1 169 ? -9.927 9.853 7.485 1.00 92.75 169 PRO A C 1
ATOM 1369 O O . PRO A 1 169 ? -8.763 9.475 7.583 1.00 92.75 169 PRO A O 1
ATOM 1372 N N . LEU A 1 170 ? -10.904 9.263 8.187 1.00 92.56 170 LEU A N 1
ATOM 1373 C CA . LEU A 1 170 ? -10.641 8.128 9.086 1.00 92.56 170 LEU A CA 1
ATOM 1374 C C . LEU A 1 170 ? -10.313 6.866 8.287 1.00 92.56 170 LEU A C 1
ATOM 1376 O O . LEU A 1 170 ? -9.414 6.120 8.664 1.00 92.56 170 LEU A O 1
ATOM 1380 N N . LYS A 1 171 ? -10.986 6.671 7.151 1.00 91.81 171 LYS A N 1
ATOM 1381 C CA . LYS A 1 171 ? -10.674 5.616 6.192 1.00 91.81 171 LYS A CA 1
ATOM 1382 C C . LYS A 1 171 ? -9.208 5.706 5.748 1.00 91.81 171 LYS A C 1
ATOM 1384 O O . LYS A 1 171 ? -8.489 4.722 5.869 1.00 91.81 171 LYS A O 1
ATOM 1389 N N . GLU A 1 172 ? -8.745 6.880 5.317 1.00 90.00 172 GLU A N 1
ATOM 1390 C CA . GLU A 1 172 ? -7.345 7.106 4.916 1.00 90.00 172 GLU A CA 1
ATOM 1391 C C . GLU A 1 172 ? -6.361 6.844 6.066 1.00 90.00 172 GLU A C 1
ATOM 1393 O O . GLU A 1 172 ? -5.317 6.218 5.872 1.00 90.00 172 GLU A O 1
ATOM 1398 N N . ALA A 1 173 ? -6.702 7.264 7.287 1.00 91.62 173 ALA A N 1
ATOM 1399 C CA . ALA A 1 173 ? -5.882 7.013 8.468 1.00 91.62 173 ALA A CA 1
ATOM 1400 C C . ALA A 1 173 ? -5.753 5.516 8.790 1.00 91.62 173 ALA A C 1
ATOM 1402 O O . ALA A 1 173 ? -4.658 5.040 9.105 1.00 91.62 173 ALA A O 1
ATOM 1403 N N . ILE A 1 174 ? -6.851 4.764 8.677 1.00 90.75 174 ILE A N 1
ATOM 1404 C CA . ILE A 1 174 ? -6.873 3.312 8.879 1.00 90.75 174 ILE A CA 1
ATOM 1405 C C . ILE A 1 174 ? -6.111 2.599 7.758 1.00 90.75 174 ILE A C 1
ATOM 1407 O O . ILE A 1 174 ? -5.286 1.740 8.060 1.00 90.75 174 ILE A O 1
ATOM 1411 N N . GLU A 1 175 ? -6.310 2.975 6.490 1.00 86.75 175 GLU A N 1
ATOM 1412 C CA . GLU A 1 175 ? -5.555 2.421 5.355 1.00 86.75 175 GLU A CA 1
ATOM 1413 C C . GLU A 1 175 ? -4.050 2.644 5.542 1.00 86.75 175 GLU A C 1
ATOM 1415 O O . GLU A 1 175 ? -3.271 1.697 5.447 1.00 86.75 175 GLU A O 1
ATOM 1420 N N . SER A 1 176 ? -3.641 3.859 5.908 1.00 85.69 176 SER A N 1
ATOM 1421 C CA . SER A 1 176 ? -2.238 4.197 6.168 1.00 85.69 176 SER A CA 1
ATOM 1422 C C . SER A 1 176 ? -1.659 3.399 7.348 1.00 85.69 176 SER A C 1
ATOM 1424 O O . SER A 1 176 ? -0.573 2.817 7.245 1.00 85.69 176 SER A O 1
ATOM 1426 N N . LYS A 1 177 ? -2.419 3.245 8.444 1.00 86.25 177 LYS A N 1
ATOM 1427 C CA . LYS A 1 177 ? -2.026 2.400 9.586 1.00 86.25 177 LYS A CA 1
ATOM 1428 C C . LYS A 1 177 ? -1.831 0.939 9.181 1.00 86.25 177 LYS A C 1
ATOM 1430 O O . LYS A 1 177 ? -0.871 0.290 9.606 1.00 86.25 177 LYS A O 1
ATOM 1435 N N . LEU A 1 178 ? -2.762 0.420 8.389 1.00 83.31 178 LEU A N 1
ATOM 1436 C CA . LEU A 1 178 ? -2.754 -0.945 7.888 1.00 83.31 178 LEU A CA 1
ATOM 1437 C C . LEU A 1 178 ? -1.544 -1.175 6.977 1.00 83.31 178 LEU A C 1
ATOM 1439 O O . LEU A 1 178 ? -0.798 -2.122 7.220 1.00 83.31 178 LEU A O 1
ATOM 1443 N N . VAL A 1 179 ? -1.272 -0.263 6.037 1.00 77.00 179 VAL A N 1
ATOM 1444 C CA . VAL A 1 179 ? -0.084 -0.279 5.162 1.00 77.00 179 VAL A CA 1
ATOM 1445 C C . VAL A 1 179 ? 1.218 -0.249 5.965 1.00 77.00 179 VAL A C 1
ATOM 1447 O O . VAL A 1 179 ? 2.131 -1.030 5.689 1.00 77.00 179 VAL A O 1
ATOM 1450 N N . ALA A 1 180 ? 1.307 0.576 7.011 1.00 77.25 180 ALA A N 1
ATOM 1451 C CA . ALA A 1 180 ? 2.472 0.583 7.895 1.00 77.25 180 ALA A CA 1
ATOM 1452 C C . ALA A 1 180 ? 2.697 -0.789 8.563 1.00 77.25 180 ALA A C 1
ATOM 1454 O O . ALA A 1 180 ? 3.836 -1.246 8.670 1.00 77.25 180 ALA A O 1
ATOM 1455 N N . SER A 1 181 ? 1.624 -1.495 8.937 1.00 73.81 181 SER A N 1
ATOM 1456 C CA . SER A 1 181 ? 1.717 -2.866 9.451 1.00 73.81 181 SER A CA 1
ATOM 1457 C C . SER A 1 181 ? 2.179 -3.871 8.381 1.00 73.81 181 SER A C 1
ATOM 1459 O O . SER A 1 181 ? 2.947 -4.783 8.700 1.00 73.81 181 SER A O 1
ATOM 1461 N N . VAL A 1 182 ? 1.794 -3.689 7.108 1.00 68.88 182 VAL A N 1
ATOM 1462 C CA . VAL A 1 182 ? 2.280 -4.506 5.969 1.00 68.88 182 VAL A CA 1
ATOM 1463 C C . VAL A 1 182 ? 3.777 -4.415 5.826 1.00 68.88 182 VAL A C 1
ATOM 1465 O O . VAL A 1 182 ? 4.448 -5.438 5.678 1.00 68.88 182 VAL A O 1
ATOM 1468 N N . ARG A 1 183 ? 4.302 -3.190 5.873 1.00 68.75 183 ARG A N 1
ATOM 1469 C CA . ARG A 1 183 ? 5.733 -2.931 5.760 1.00 68.75 183 ARG A CA 1
ATOM 1470 C C . ARG A 1 183 ? 6.518 -3.781 6.751 1.00 68.75 183 ARG A C 1
ATOM 1472 O O . ARG A 1 183 ? 7.538 -4.371 6.390 1.00 68.75 183 ARG A O 1
ATOM 1479 N N . ASP A 1 184 ? 6.020 -3.874 7.975 1.00 71.19 184 ASP A N 1
ATOM 1480 C CA . ASP A 1 184 ? 6.663 -4.645 9.027 1.00 71.19 184 ASP A CA 1
ATOM 1481 C C . ASP A 1 184 ? 6.521 -6.156 8.788 1.00 71.19 184 ASP A C 1
ATOM 1483 O O . ASP A 1 184 ? 7.523 -6.871 8.851 1.00 71.19 184 ASP A O 1
ATOM 1487 N N . ILE A 1 185 ? 5.334 -6.645 8.405 1.00 69.38 185 ILE A N 1
ATOM 1488 C CA . ILE A 1 185 ? 5.106 -8.068 8.082 1.00 69.38 185 ILE A CA 1
ATOM 1489 C C . ILE A 1 185 ? 5.996 -8.517 6.914 1.00 69.38 185 ILE A C 1
ATOM 1491 O O . ILE A 1 185 ? 6.697 -9.524 7.016 1.00 69.38 185 ILE A O 1
ATOM 1495 N N . SER A 1 186 ? 6.014 -7.756 5.820 1.00 66.88 186 SER A N 1
ATOM 1496 C CA . SER A 1 186 ? 6.787 -8.074 4.620 1.00 66.88 186 SER A CA 1
ATOM 1497 C C . SER A 1 186 ? 8.288 -8.116 4.904 1.00 66.88 186 SER A C 1
ATOM 1499 O O . SER A 1 186 ? 8.974 -9.055 4.490 1.00 66.88 186 SER A O 1
ATOM 1501 N N . ARG A 1 187 ? 8.819 -7.150 5.669 1.00 68.75 187 ARG A N 1
ATOM 1502 C CA . ARG A 1 187 ? 10.232 -7.151 6.083 1.00 68.75 187 ARG A CA 1
ATOM 1503 C C . ARG A 1 187 ? 10.581 -8.370 6.935 1.00 68.75 187 ARG A C 1
ATOM 1505 O O . ARG A 1 187 ? 11.683 -8.897 6.794 1.00 68.75 187 ARG A O 1
ATOM 1512 N N . ILE A 1 188 ? 9.684 -8.810 7.819 1.00 64.88 188 ILE A N 1
ATOM 1513 C CA . ILE A 1 188 ? 9.944 -9.959 8.695 1.00 64.88 188 ILE A CA 1
ATOM 1514 C C . ILE A 1 188 ? 9.951 -11.258 7.887 1.00 64.88 188 ILE A C 1
ATOM 1516 O O . ILE A 1 188 ? 10.916 -12.019 7.980 1.00 64.88 188 ILE A O 1
ATOM 1520 N N . VAL A 1 189 ? 8.939 -11.479 7.045 1.00 63.72 189 VAL A N 1
ATOM 1521 C CA . VAL A 1 189 ? 8.819 -12.696 6.221 1.00 63.72 189 VAL A CA 1
ATOM 1522 C C . VAL A 1 189 ? 9.961 -12.796 5.201 1.00 63.72 189 VAL A C 1
ATOM 1524 O O . VAL A 1 189 ? 10.504 -13.874 4.977 1.00 63.72 189 VAL A O 1
ATOM 1527 N N . THR A 1 190 ? 10.408 -11.674 4.626 1.00 63.06 190 THR A N 1
ATOM 1528 C CA . THR A 1 190 ? 11.530 -11.679 3.667 1.00 63.06 190 THR A CA 1
ATOM 1529 C C . THR A 1 190 ? 12.912 -11.822 4.316 1.00 63.06 190 THR A C 1
ATOM 1531 O O . THR A 1 190 ? 13.802 -12.407 3.696 1.00 63.06 190 THR A O 1
ATOM 1534 N N . LYS A 1 191 ? 13.128 -11.313 5.542 1.00 59.47 191 LYS A N 1
ATOM 1535 C CA . LYS A 1 191 ? 14.425 -11.414 6.253 1.00 59.47 191 LYS A CA 1
ATOM 1536 C C . LYS A 1 191 ? 14.593 -12.690 7.064 1.00 59.47 191 LYS A C 1
ATOM 1538 O O . LYS A 1 191 ? 15.722 -13.109 7.313 1.00 59.47 191 LYS A O 1
ATOM 1543 N N . SER A 1 192 ? 13.502 -13.290 7.515 1.00 52.06 192 SER A N 1
ATOM 1544 C CA . SER A 1 192 ? 13.546 -14.451 8.388 1.00 52.06 192 SER A CA 1
ATOM 1545 C C . SER A 1 192 ? 12.670 -15.551 7.818 1.00 52.06 192 SER A C 1
ATOM 1547 O O . SER A 1 192 ? 11.497 -15.337 7.544 1.00 52.06 192 SER A O 1
ATOM 1549 N N . LYS A 1 193 ? 13.215 -16.770 7.722 1.00 53.50 193 LYS A N 1
ATOM 1550 C CA . LYS A 1 193 ? 12.406 -17.999 7.716 1.00 53.50 193 LYS A CA 1
ATOM 1551 C C . LYS A 1 193 ? 11.743 -18.154 9.098 1.00 53.50 193 LYS A C 1
ATOM 1553 O O . LYS A 1 193 ? 12.023 -19.122 9.807 1.00 53.50 193 LYS A O 1
ATOM 1558 N N . SER A 1 194 ? 11.018 -17.138 9.577 1.00 53.22 194 SER A N 1
ATOM 1559 C CA . SER A 1 194 ? 10.482 -17.151 10.932 1.00 53.22 194 SER A CA 1
ATOM 1560 C C . SER A 1 194 ? 9.405 -18.218 11.036 1.00 53.22 194 SER A C 1
ATOM 1562 O O . SER A 1 194 ? 8.644 -18.487 10.112 1.00 53.22 194 SER A O 1
ATOM 1564 N N . ARG A 1 195 ? 9.346 -18.834 12.213 1.00 54.09 195 ARG A N 1
ATOM 1565 C CA . ARG A 1 195 ? 8.295 -19.772 12.615 1.00 54.09 195 ARG A CA 1
ATOM 1566 C C . ARG A 1 195 ? 7.009 -19.038 13.030 1.00 54.09 195 ARG A C 1
ATOM 1568 O O . ARG A 1 195 ? 6.226 -19.591 13.800 1.00 54.09 195 ARG A O 1
ATOM 1575 N N . ASP A 1 196 ? 6.805 -17.789 12.598 1.00 66.12 196 ASP A N 1
ATOM 1576 C CA . ASP A 1 196 ? 5.594 -17.038 12.929 1.00 66.12 196 ASP A CA 1
ATOM 1577 C C . ASP A 1 196 ? 4.472 -17.395 11.947 1.00 66.12 196 ASP A C 1
ATOM 1579 O O . ASP A 1 196 ? 4.237 -16.745 10.925 1.00 66.12 196 ASP A O 1
ATOM 1583 N N . ASN A 1 197 ? 3.752 -18.463 12.293 1.00 73.88 197 ASN A N 1
ATOM 1584 C CA . ASN A 1 197 ? 2.610 -18.959 11.532 1.00 73.88 197 ASN A CA 1
ATOM 1585 C C . ASN A 1 197 ? 1.530 -17.889 11.301 1.00 73.88 197 ASN A C 1
ATOM 1587 O O . ASN A 1 197 ? 0.779 -17.992 10.332 1.00 73.88 197 ASN A O 1
ATOM 1591 N N . LYS A 1 198 ? 1.411 -16.872 12.168 1.00 75.31 198 LYS A N 1
ATOM 1592 C CA . LYS A 1 198 ? 0.393 -15.824 12.012 1.00 75.31 198 LYS A CA 1
ATOM 1593 C C . LYS A 1 198 ? 0.799 -14.835 10.924 1.00 75.31 198 LYS A C 1
ATOM 1595 O O . LYS A 1 198 ? -0.034 -14.484 10.092 1.00 75.31 198 LYS A O 1
ATOM 1600 N N . GLN A 1 199 ? 2.066 -14.428 10.896 1.00 71.94 199 GLN A N 1
ATOM 1601 C CA . GLN A 1 199 ? 2.603 -13.552 9.851 1.00 71.94 199 GLN A CA 1
ATOM 1602 C C . GLN A 1 199 ? 2.658 -14.247 8.488 1.00 71.94 199 GLN A C 1
ATOM 1604 O O . GLN A 1 199 ? 2.303 -13.633 7.486 1.00 71.94 199 GLN A O 1
ATOM 1609 N N . GLN A 1 200 ? 2.995 -15.540 8.446 1.00 77.62 200 GLN A N 1
ATOM 1610 C CA . GLN A 1 200 ? 2.986 -16.299 7.193 1.00 77.62 200 GLN A CA 1
ATOM 1611 C C . GLN A 1 200 ? 1.573 -16.427 6.608 1.00 77.62 200 GLN A C 1
ATOM 1613 O O . GLN A 1 200 ? 1.380 -16.210 5.417 1.00 77.62 200 GLN A O 1
ATOM 1618 N N . LYS A 1 201 ? 0.557 -16.710 7.436 1.00 80.75 201 LYS A N 1
ATOM 1619 C CA . LYS A 1 201 ? -0.849 -16.723 6.984 1.00 80.75 201 LYS A CA 1
ATOM 1620 C C . LYS A 1 201 ? -1.270 -15.378 6.399 1.00 80.75 201 LYS A C 1
ATOM 1622 O O . LYS A 1 201 ? -1.910 -15.326 5.357 1.00 80.75 201 LYS A O 1
ATOM 1627 N N . LYS A 1 202 ? -0.874 -14.300 7.074 1.00 77.19 202 LYS A N 1
ATOM 1628 C CA . LYS A 1 202 ? -1.106 -12.916 6.660 1.00 77.19 202 LYS A CA 1
ATOM 1629 C C . LYS A 1 202 ? -0.450 -12.582 5.314 1.00 77.19 202 LYS A C 1
ATOM 1631 O O . LYS A 1 202 ? -1.071 -11.923 4.483 1.00 77.19 202 LYS A O 1
ATOM 1636 N N . PHE A 1 203 ? 0.771 -13.064 5.090 1.00 79.50 203 PHE A N 1
ATOM 1637 C CA . PHE A 1 203 ? 1.480 -12.936 3.818 1.00 79.50 203 PHE A CA 1
ATOM 1638 C C . PHE A 1 203 ? 0.805 -13.743 2.702 1.00 79.50 203 PHE A C 1
ATOM 1640 O O . PHE A 1 203 ? 0.543 -13.206 1.632 1.00 79.50 203 PHE A O 1
ATOM 1647 N N . ASN A 1 204 ? 0.443 -15.000 2.970 1.00 83.62 204 ASN A N 1
ATOM 1648 C CA . ASN A 1 204 ? -0.215 -15.860 1.986 1.00 83.62 204 ASN A CA 1
ATOM 1649 C C . ASN A 1 204 ? -1.590 -15.313 1.573 1.00 83.62 204 ASN A C 1
ATOM 1651 O O . ASN A 1 204 ? -1.941 -15.376 0.402 1.00 83.62 204 ASN A O 1
ATOM 1655 N N . ALA A 1 205 ? -2.350 -14.729 2.507 1.00 82.81 205 ALA A N 1
ATOM 1656 C CA . ALA A 1 205 ? -3.613 -14.063 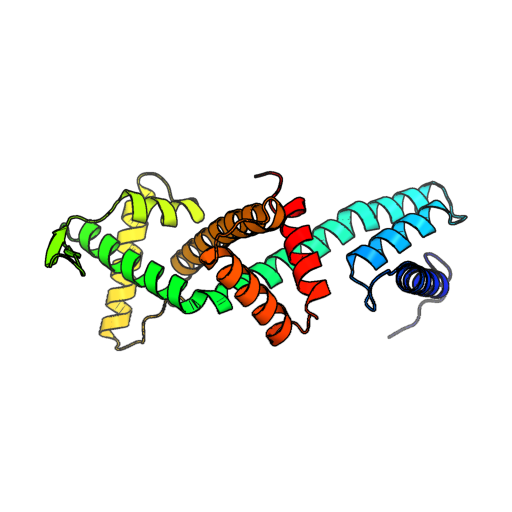2.187 1.00 82.81 205 ALA A CA 1
ATOM 1657 C C . ALA A 1 205 ? -3.413 -12.892 1.208 1.00 82.81 205 ALA A C 1
ATOM 1659 O O . ALA A 1 205 ? -4.196 -12.720 0.284 1.00 82.81 205 ALA A O 1
ATOM 1660 N N . MET A 1 206 ? -2.334 -12.120 1.369 1.00 80.38 206 MET A N 1
ATOM 1661 C CA . MET A 1 206 ? -1.990 -11.031 0.450 1.00 80.38 206 MET A CA 1
ATOM 1662 C C . MET A 1 206 ? -1.591 -11.553 -0.938 1.00 80.38 206 MET A C 1
ATOM 1664 O O . MET A 1 206 ? -2.043 -11.000 -1.939 1.00 80.38 206 MET A O 1
ATOM 1668 N N . VAL A 1 207 ? -0.790 -12.623 -1.006 1.00 86.50 207 VAL A N 1
ATOM 1669 C CA . VAL A 1 207 ? -0.465 -13.303 -2.273 1.00 86.50 207 VAL A CA 1
ATOM 1670 C C . VAL A 1 207 ? -1.746 -13.760 -2.971 1.00 86.50 207 VAL A C 1
ATOM 1672 O O . VAL A 1 207 ? -1.929 -13.475 -4.151 1.00 86.50 207 VAL A O 1
ATOM 1675 N N . GLN A 1 208 ? -2.665 -14.382 -2.230 1.00 88.69 208 GLN A N 1
ATOM 1676 C CA . GLN A 1 208 ? -3.936 -14.852 -2.774 1.00 88.69 208 GLN A CA 1
ATOM 1677 C C . GLN A 1 208 ? -4.782 -13.702 -3.335 1.00 88.69 208 GLN A C 1
ATOM 1679 O O . GLN A 1 208 ? -5.285 -13.808 -4.448 1.00 88.69 208 GLN A O 1
ATOM 1684 N N . THR A 1 209 ? -4.872 -12.565 -2.639 1.00 85.56 209 THR A N 1
ATOM 1685 C CA . THR A 1 209 ? -5.614 -11.410 -3.162 1.00 85.56 209 THR A CA 1
ATOM 1686 C C . THR A 1 209 ? -4.995 -10.839 -4.438 1.00 85.56 209 THR A C 1
ATOM 1688 O O . THR A 1 209 ? -5.733 -10.434 -5.338 1.00 85.56 209 THR A O 1
ATOM 1691 N N . LEU A 1 210 ? -3.660 -10.808 -4.550 1.00 87.62 210 LEU A N 1
ATOM 1692 C CA . LEU A 1 210 ? -2.987 -10.387 -5.786 1.00 87.62 210 LEU A CA 1
ATOM 1693 C C . LEU A 1 210 ? -3.306 -11.336 -6.947 1.00 87.62 210 LEU A C 1
ATOM 1695 O O . LEU A 1 210 ? -3.560 -10.875 -8.060 1.00 87.62 210 LEU A O 1
ATOM 1699 N N . ILE A 1 211 ? -3.358 -12.642 -6.689 1.00 90.81 211 ILE A N 1
ATOM 1700 C CA . ILE A 1 211 ? -3.765 -13.636 -7.687 1.00 90.81 211 ILE A CA 1
ATOM 1701 C C . ILE A 1 211 ? -5.224 -13.398 -8.107 1.00 90.81 211 ILE A C 1
ATOM 1703 O O . ILE A 1 211 ? -5.501 -13.197 -9.288 1.00 90.81 211 ILE A O 1
ATOM 1707 N N . ASP A 1 212 ? -6.143 -13.338 -7.144 1.00 88.50 212 ASP A N 1
ATOM 1708 C CA . ASP A 1 212 ? -7.585 -13.318 -7.413 1.00 88.50 212 ASP A CA 1
ATOM 1709 C C . ASP A 1 212 ? -8.070 -11.988 -8.009 1.00 88.50 212 ASP A C 1
ATOM 1711 O O . ASP A 1 212 ? -8.975 -11.966 -8.843 1.00 88.50 212 ASP A O 1
ATOM 1715 N N . THR A 1 213 ? -7.480 -10.866 -7.585 1.00 85.19 213 THR A N 1
ATOM 1716 C CA . THR A 1 213 ? -7.960 -9.517 -7.944 1.00 85.19 213 THR A CA 1
ATOM 1717 C C . THR A 1 213 ? -7.185 -8.906 -9.108 1.00 85.19 213 THR A C 1
ATOM 1719 O O . THR A 1 213 ? -7.749 -8.132 -9.881 1.00 85.19 213 THR A O 1
ATOM 1722 N N . TYR A 1 214 ? -5.897 -9.233 -9.235 1.00 85.12 214 TYR A N 1
ATOM 1723 C CA . TYR A 1 214 ? -4.989 -8.594 -10.191 1.00 85.12 214 TYR A CA 1
ATOM 1724 C C . TYR A 1 214 ? -4.394 -9.573 -11.211 1.00 85.12 214 TYR A C 1
ATOM 1726 O O . TYR A 1 214 ? -3.699 -9.146 -12.129 1.00 85.12 214 TYR A O 1
ATOM 1734 N N . GLY A 1 215 ? -4.692 -10.872 -11.099 1.00 87.50 215 GLY A N 1
ATOM 1735 C CA . GLY A 1 215 ? -4.279 -11.877 -12.079 1.00 87.50 215 GLY A CA 1
ATOM 1736 C C . GLY A 1 215 ? -2.794 -12.232 -12.021 1.00 87.50 215 GLY A C 1
ATOM 1737 O O . GLY A 1 215 ? -2.255 -12.766 -12.992 1.00 87.50 215 GLY A O 1
ATOM 1738 N N . TYR A 1 216 ? -2.123 -11.941 -10.904 1.00 90.25 216 TYR A N 1
ATOM 1739 C CA . TYR A 1 216 ? -0.764 -12.421 -10.675 1.00 90.25 216 TYR A CA 1
ATOM 1740 C C . TYR A 1 216 ? -0.750 -13.954 -10.614 1.00 90.25 216 TYR A C 1
ATOM 1742 O O . TYR A 1 216 ? -1.723 -14.590 -10.216 1.00 90.25 216 TYR A O 1
ATOM 1750 N N . ASN A 1 217 ? 0.379 -14.562 -10.967 1.00 91.19 217 ASN A N 1
ATOM 1751 C CA . ASN A 1 217 ? 0.684 -15.917 -10.512 1.00 91.19 217 ASN A CA 1
ATOM 1752 C C . ASN A 1 217 ? 1.420 -15.859 -9.158 1.00 91.19 217 ASN A C 1
ATOM 1754 O O . ASN A 1 217 ? 1.939 -14.806 -8.778 1.00 91.19 217 ASN A O 1
ATOM 1758 N N . GLU A 1 218 ? 1.502 -16.983 -8.450 1.00 89.06 218 GLU A N 1
ATOM 1759 C CA . GLU A 1 218 ? 2.116 -17.058 -7.116 1.00 89.06 218 GLU A CA 1
ATOM 1760 C C . GLU A 1 218 ? 3.548 -16.501 -7.087 1.00 89.06 218 GLU A C 1
ATOM 1762 O O . GLU A 1 218 ? 3.853 -15.600 -6.305 1.00 89.06 218 GLU A O 1
ATOM 1767 N N . GLU A 1 219 ? 4.407 -16.942 -8.007 1.00 88.12 219 GLU A N 1
ATOM 1768 C CA . GLU A 1 219 ? 5.807 -16.512 -8.045 1.00 88.12 219 GLU A CA 1
ATOM 1769 C C . GLU A 1 219 ? 5.959 -15.010 -8.340 1.00 88.12 219 GLU A C 1
ATOM 1771 O O . GLU A 1 219 ? 6.867 -14.362 -7.811 1.00 88.12 219 GLU A O 1
ATOM 1776 N N . SER A 1 220 ? 5.092 -14.449 -9.190 1.00 89.31 220 SER A N 1
ATOM 1777 C CA . SER A 1 220 ? 5.081 -13.025 -9.546 1.00 89.31 220 SER A CA 1
ATOM 1778 C C . SER A 1 220 ? 4.579 -12.157 -8.398 1.00 89.31 220 SER A C 1
ATOM 1780 O O . SER A 1 220 ? 5.153 -11.097 -8.150 1.00 89.31 220 SER A O 1
ATOM 1782 N N . ALA A 1 221 ? 3.565 -12.620 -7.662 1.00 88.94 221 ALA A N 1
ATOM 1783 C CA . ALA A 1 221 ? 3.047 -11.930 -6.490 1.00 88.94 221 ALA A CA 1
ATOM 1784 C C . ALA A 1 221 ? 4.122 -11.857 -5.395 1.00 88.94 221 ALA A C 1
ATOM 1786 O O . ALA A 1 221 ? 4.401 -10.777 -4.871 1.00 88.94 221 ALA A O 1
ATOM 1787 N N . GLU A 1 222 ? 4.797 -12.973 -5.103 1.00 86.00 222 GLU A N 1
ATOM 1788 C CA . GLU A 1 222 ? 5.908 -13.000 -4.147 1.00 86.00 222 GLU A CA 1
ATOM 1789 C C . GLU A 1 222 ? 7.066 -12.080 -4.554 1.00 86.00 222 GLU A C 1
ATOM 1791 O O . GLU A 1 222 ? 7.619 -11.354 -3.720 1.00 86.00 222 GLU A O 1
ATOM 1796 N N . GLU A 1 223 ? 7.439 -12.095 -5.835 1.00 86.19 223 GLU A N 1
ATOM 1797 C CA . GLU A 1 223 ? 8.513 -11.258 -6.367 1.00 86.19 223 GLU A CA 1
ATOM 1798 C C . GLU A 1 223 ? 8.187 -9.770 -6.229 1.00 86.19 223 GLU A C 1
ATOM 1800 O O . GLU A 1 223 ? 9.028 -8.997 -5.762 1.00 86.19 223 GLU A O 1
ATOM 1805 N N . VAL A 1 224 ? 6.953 -9.380 -6.553 1.00 87.56 224 VAL A N 1
ATOM 1806 C CA . VAL A 1 224 ? 6.470 -8.004 -6.424 1.00 87.56 224 VAL A CA 1
ATOM 1807 C C . VAL A 1 224 ? 6.400 -7.560 -4.968 1.00 87.56 224 VAL A C 1
ATOM 1809 O O . VAL A 1 224 ? 6.892 -6.477 -4.653 1.00 87.56 224 VAL A O 1
ATOM 1812 N N . ILE A 1 225 ? 5.883 -8.388 -4.056 1.00 83.00 225 ILE A N 1
ATOM 1813 C CA . ILE A 1 225 ? 5.843 -8.053 -2.625 1.00 83.00 225 ILE A CA 1
ATOM 1814 C C . ILE A 1 225 ? 7.266 -7.881 -2.079 1.00 83.00 225 ILE A C 1
ATOM 1816 O O . ILE A 1 225 ? 7.566 -6.912 -1.378 1.00 83.00 225 ILE A O 1
ATOM 1820 N N . LYS A 1 226 ? 8.188 -8.783 -2.436 1.00 81.62 226 LYS A N 1
ATOM 1821 C CA . LYS A 1 226 ? 9.596 -8.681 -2.032 1.00 81.62 226 LYS A CA 1
ATOM 1822 C C . LYS A 1 226 ? 10.263 -7.439 -2.617 1.00 81.62 226 LYS A C 1
ATOM 1824 O O . LYS A 1 226 ? 11.057 -6.785 -1.936 1.00 81.62 226 LYS A O 1
ATOM 1829 N N . PHE A 1 227 ? 9.964 -7.108 -3.868 1.00 84.25 227 PHE A N 1
ATOM 1830 C CA . PHE A 1 227 ? 10.470 -5.907 -4.513 1.00 84.25 227 PHE A CA 1
ATOM 1831 C C . PHE A 1 227 ? 9.941 -4.642 -3.828 1.00 84.25 227 PHE A C 1
ATOM 1833 O O . PHE A 1 227 ? 10.741 -3.780 -3.461 1.00 84.25 227 PHE A O 1
ATOM 1840 N N . ALA A 1 228 ? 8.635 -4.564 -3.574 1.00 81.81 228 ALA A N 1
ATOM 1841 C CA . ALA A 1 228 ? 7.988 -3.484 -2.837 1.00 81.81 228 ALA A CA 1
ATOM 1842 C C . ALA A 1 228 ? 8.617 -3.296 -1.453 1.00 81.81 228 ALA A C 1
ATOM 1844 O O . ALA A 1 228 ? 9.040 -2.195 -1.100 1.00 81.81 228 ALA A O 1
ATOM 1845 N N . SER A 1 229 ? 8.826 -4.393 -0.723 1.00 76.31 229 SER A N 1
ATOM 1846 C CA . SER A 1 229 ? 9.475 -4.376 0.588 1.00 76.31 229 SER A CA 1
ATOM 1847 C C . SER A 1 229 ? 10.852 -3.716 0.602 1.00 76.31 229 SER A C 1
ATOM 1849 O O . SER A 1 229 ? 11.252 -3.158 1.624 1.00 76.31 229 SER A O 1
ATOM 1851 N N . ASN A 1 230 ? 11.581 -3.814 -0.510 1.00 77.62 230 ASN A N 1
ATOM 1852 C CA . ASN A 1 230 ? 12.947 -3.321 -0.652 1.00 77.62 230 ASN A CA 1
ATOM 1853 C C . ASN A 1 230 ? 13.052 -1.968 -1.362 1.00 77.62 230 ASN A C 1
ATOM 1855 O O . ASN A 1 230 ? 14.123 -1.375 -1.305 1.00 77.62 230 ASN A O 1
ATOM 1859 N N . ASN A 1 231 ? 12.009 -1.500 -2.051 1.00 76.31 231 ASN A N 1
ATOM 1860 C CA . ASN A 1 231 ? 12.083 -0.291 -2.883 1.00 76.31 231 ASN A CA 1
ATOM 1861 C C . ASN A 1 231 ? 11.028 0.756 -2.515 1.00 76.31 231 ASN A C 1
ATOM 1863 O O . ASN A 1 231 ? 11.353 1.934 -2.504 1.00 76.31 231 ASN A O 1
ATOM 1867 N N . LEU A 1 232 ? 9.808 0.350 -2.148 1.00 70.88 232 LEU A N 1
ATOM 1868 C CA . LEU A 1 232 ? 8.781 1.276 -1.651 1.00 70.88 232 LEU A CA 1
ATOM 1869 C C . LEU A 1 232 ? 9.042 1.669 -0.197 1.00 70.88 232 LEU A C 1
ATOM 1871 O O . LEU A 1 232 ? 8.831 2.805 0.203 1.00 70.88 232 LEU A O 1
ATOM 1875 N N . TRP A 1 233 ? 9.524 0.724 0.609 1.00 66.69 233 TRP A N 1
ATOM 1876 C CA . TRP A 1 233 ? 9.552 0.887 2.061 1.00 66.69 233 TRP A CA 1
ATOM 1877 C C . TRP A 1 233 ? 10.953 0.924 2.668 1.00 66.69 233 TRP A C 1
ATOM 1879 O O . TRP A 1 233 ? 11.090 0.714 3.874 1.00 66.69 233 TRP A O 1
ATOM 1889 N N . ARG A 1 234 ? 12.011 1.124 1.874 1.00 57.06 234 ARG A N 1
ATOM 1890 C CA . ARG A 1 234 ? 13.389 1.079 2.392 1.00 57.06 234 ARG A CA 1
ATOM 1891 C C . ARG A 1 234 ? 13.821 2.366 3.094 1.00 57.06 234 ARG A C 1
ATOM 1893 O O . ARG A 1 234 ? 14.573 2.259 4.054 1.00 57.06 234 ARG A O 1
ATOM 1900 N N . ASP A 1 235 ? 13.289 3.517 2.686 1.00 42.50 235 ASP A N 1
ATOM 1901 C CA . ASP A 1 235 ? 13.742 4.839 3.139 1.00 42.50 235 ASP A CA 1
ATOM 1902 C C . ASP A 1 235 ? 12.561 5.757 3.529 1.00 42.50 235 ASP A C 1
ATOM 1904 O O . ASP A 1 235 ? 12.242 6.738 2.858 1.00 42.50 235 ASP A O 1
ATOM 1908 N N . SER A 1 236 ? 11.892 5.420 4.638 1.00 40.91 236 SER A N 1
ATOM 1909 C CA . SER A 1 236 ? 11.058 6.339 5.441 1.00 40.91 236 SER A CA 1
ATOM 1910 C C . SER A 1 236 ? 11.131 5.976 6.917 1.00 40.91 236 SER A C 1
ATOM 1912 O O . SER A 1 236 ? 10.757 4.820 7.258 1.00 40.91 236 SER A O 1
#

Foldseek 3Di:
DDDDPCVQVDDDDPVLLVVLVVVLCVPDPDNDGDPVSSLVSSLVSLVVDPDDPVNSVVSNCCSVPVVVVVVLVVLVVLLLVLLCVLCQVVLQVLQVLLLQLLCCVLVVAFDADPPPRDTHHRDPVSLCLLCCLLPQDDPSSNVVSVVVNVQVVVCVVVVHDDGSVSDPSSVSSSSSSSVVVLLVLLVDVVVDPDPPPVSVVSLVSSLVSCCVPVVDDSVNSNVSSNVCSCPVRVPD

Radius of gyration: 24.34 Å; chains: 1; bounding box: 56×40×76 Å